Protein AF-A0A2W4V8G9-F1 (afdb_monomer_lite)

pLDDT: mean 73.36, std 24.1, range [26.25, 98.81]

Secondary structure (DSSP, 8-state):
-------SSTTSSSSTTSS-----------------SPP---PPP-PPP-----------TT-----SEEEEEEEEE-PPPHHHHH-EEESSSSSTTEEE--BBPSS------SHHHHHTTB--PPBP-S-SSPPEEEEEEEEE-SSSP-EEEEEEESEEEE-HHHHHHHHHHHHHHHTS-GGGEEEEE---TTSEEES-TBS---HHHH-TT---TTS---TT-S--HHHHHHHHHHHHHHT-EEEEEEEEEEE-TTGGGG-----SS--TTPPP--EEEEEEEE-TT--B--

Sequence (294 aa):
MKTLQWNVVFLCLLLSACLNSDNSSLTASRTDTNENGPPVIVDPPPGNGGGNGGGNGGGNPNLLDTSQFRAASAKRNIDPTPAQIQGVVTSSTPVVGKLQQFNLGGYGGFAFNGPEDVVNFDIGGPPANGIGDGTFVRVFVLESQAEPMNRLVFVTIDAIGAGNVIQNKLKAAVAQAANVPPNNVLFAQTHSHSAADLQGLWGGVPASWLNCEQADPAQACDPALKGGLYQLAAQAAAEAVAKLEPAYLDFAQAVLEGEARLNNFRRCDPDDSRMPDPTLTLLQASTARGVVLG

Radius of gyration: 25.54 Å; chains: 1; bounding box: 82×47×65 Å

Foldseek 3Di:
DDDDDPDDPPPPPPPPPDDDPPPPDPDDDDDDDDPPDDDPDPDDDDDDDDDDDDDDDPDDPPPDQPFQKWKFKFKDFLDDDPDQLVFDQDCPDPDHRDTQHFFFDDPQDAPPPDPVCVVQLQRDGDRDPDDDDTWMKMKMKMWGPDPVIDIAIEIETAGLDADPVLLQLLLVLLCVLLVHDSVSYHYYYPNDRRHFDRHCNNRGGDPCQQFQVPDPVVRHRPPPDPGHPSVRSSVRSNVGNVVIDRKDKDKDKDFQPPCQVVDPPPDPDDDVVDTPRRIDIDIWIADPVRHTRD

Structure (mmCIF, N/CA/C/O backbone):
data_AF-A0A2W4V8G9-F1
#
_entry.id   AF-A0A2W4V8G9-F1
#
loop_
_atom_site.group_PDB
_atom_site.id
_atom_site.type_symbol
_atom_site.label_atom_id
_atom_site.label_alt_id
_atom_site.label_comp_id
_atom_site.label_asym_id
_atom_site.label_entity_id
_atom_site.label_seq_id
_atom_site.pdbx_PDB_ins_code
_atom_site.Cartn_x
_atom_site.Cartn_y
_atom_site.Cartn_z
_atom_site.occupancy
_atom_site.B_iso_or_equiv
_atom_site.auth_seq_id
_atom_site.auth_comp_id
_atom_site.auth_asym_id
_atom_site.auth_atom_id
_atom_site.pdbx_PDB_model_num
ATOM 1 N N . MET A 1 1 ? 49.544 10.101 -27.610 1.00 34.81 1 MET A N 1
ATOM 2 C CA . MET A 1 1 ? 49.576 8.694 -27.154 1.00 34.81 1 MET A CA 1
ATOM 3 C C . MET A 1 1 ? 50.014 8.663 -25.696 1.00 34.81 1 MET A C 1
ATOM 5 O O . MET A 1 1 ? 51.190 8.848 -25.418 1.00 34.81 1 MET A O 1
ATOM 9 N N . LYS A 1 2 ? 49.063 8.528 -24.767 1.00 31.47 2 LYS A N 1
ATOM 10 C CA . LYS A 1 2 ? 49.311 8.247 -23.346 1.00 31.47 2 LYS A CA 1
ATOM 11 C C . LYS A 1 2 ? 48.331 7.148 -22.944 1.00 31.47 2 LYS A C 1
ATOM 13 O O . LYS A 1 2 ? 47.131 7.383 -22.886 1.00 31.47 2 LYS A O 1
ATOM 18 N N . THR A 1 3 ? 48.852 5.943 -22.773 1.00 35.44 3 THR A N 1
ATOM 19 C CA . THR A 1 3 ? 48.153 4.760 -22.269 1.00 35.44 3 THR A CA 1
ATOM 20 C C . THR A 1 3 ? 47.933 4.922 -20.768 1.00 35.44 3 THR A C 1
ATOM 22 O O . THR A 1 3 ? 48.890 4.906 -19.997 1.00 35.44 3 THR A O 1
ATOM 25 N N . LEU A 1 4 ? 46.679 5.127 -20.363 1.00 35.03 4 LEU A N 1
ATOM 26 C CA . LEU A 1 4 ? 46.273 5.191 -18.961 1.00 35.03 4 LEU A CA 1
ATOM 27 C C . LEU A 1 4 ? 46.044 3.758 -18.455 1.00 35.03 4 LEU A C 1
ATOM 29 O O . LEU A 1 4 ? 45.182 3.047 -18.966 1.00 35.03 4 LEU A O 1
ATOM 33 N N . GLN A 1 5 ? 46.843 3.326 -17.480 1.00 35.75 5 GLN A N 1
ATOM 34 C CA . GLN A 1 5 ? 46.699 2.036 -16.805 1.00 35.75 5 GLN A CA 1
ATOM 35 C C . GLN A 1 5 ? 45.391 2.004 -15.998 1.00 35.75 5 GLN A C 1
ATOM 37 O O . GLN A 1 5 ? 45.265 2.692 -14.991 1.00 35.75 5 GLN A O 1
ATOM 42 N N . TRP A 1 6 ? 44.439 1.177 -16.431 1.00 32.97 6 TRP A N 1
ATOM 43 C CA . TRP A 1 6 ? 43.127 0.949 -15.805 1.00 32.97 6 TRP A CA 1
ATOM 44 C C . TRP A 1 6 ? 43.006 -0.481 -15.239 1.00 32.97 6 TRP A C 1
ATOM 46 O O . TRP A 1 6 ? 41.973 -1.121 -15.368 1.00 32.97 6 TRP A O 1
ATOM 56 N N . ASN A 1 7 ? 44.072 -1.023 -14.637 1.00 34.47 7 ASN A N 1
ATOM 57 C CA . ASN A 1 7 ? 44.133 -2.456 -14.293 1.00 34.47 7 ASN A CA 1
ATOM 58 C C . ASN A 1 7 ? 44.260 -2.799 -12.798 1.00 34.47 7 ASN A C 1
ATOM 60 O O . ASN A 1 7 ? 44.618 -3.928 -12.488 1.00 34.47 7 ASN A O 1
ATOM 64 N N . VAL A 1 8 ? 43.966 -1.897 -11.850 1.00 34.47 8 VAL A N 1
ATOM 65 C CA . VAL A 1 8 ? 44.144 -2.237 -10.412 1.00 34.47 8 VAL A CA 1
ATOM 66 C C . VAL A 1 8 ? 42.927 -1.964 -9.515 1.00 34.47 8 VAL A C 1
ATOM 68 O O . VAL A 1 8 ? 42.897 -2.429 -8.384 1.00 34.47 8 VAL A O 1
ATOM 71 N N . VAL A 1 9 ? 41.858 -1.318 -9.994 1.00 34.44 9 VAL A N 1
ATOM 72 C CA . VAL A 1 9 ? 40.696 -1.012 -9.121 1.00 34.44 9 VAL A CA 1
ATOM 73 C C . VAL A 1 9 ? 39.595 -2.089 -9.167 1.00 34.44 9 VAL A C 1
ATOM 75 O O . VAL A 1 9 ? 38.795 -2.193 -8.243 1.00 34.44 9 VAL A O 1
ATOM 78 N N . PHE A 1 10 ? 39.582 -2.966 -10.176 1.00 36.31 10 PHE A N 1
ATOM 79 C CA . PHE A 1 10 ? 38.455 -3.884 -10.411 1.00 36.31 10 PHE A CA 1
ATOM 80 C C . PHE A 1 10 ? 38.500 -5.233 -9.671 1.00 36.31 10 PHE A C 1
ATOM 82 O O . PHE A 1 10 ? 37.526 -5.976 -9.731 1.00 36.31 10 PHE A O 1
ATOM 89 N N . LEU A 1 11 ? 39.571 -5.550 -8.932 1.00 29.64 11 LEU A N 1
ATOM 90 C CA . LEU A 1 11 ? 39.669 -6.824 -8.197 1.00 29.64 11 LEU A CA 1
ATOM 91 C C . LEU A 1 11 ? 39.260 -6.725 -6.712 1.00 29.64 11 LEU A C 1
ATOM 93 O O . LEU A 1 11 ? 39.063 -7.749 -6.066 1.00 29.64 11 LEU A O 1
ATOM 97 N N . CYS A 1 12 ? 39.070 -5.519 -6.162 1.00 28.36 12 CYS A N 1
ATOM 98 C CA . CYS A 1 12 ? 38.746 -5.348 -4.736 1.00 28.36 12 CYS A CA 1
ATOM 99 C C . CYS A 1 12 ? 37.245 -5.402 -4.396 1.00 28.36 12 CYS A C 1
ATOM 101 O O . CYS A 1 12 ? 36.904 -5.520 -3.223 1.00 28.36 12 CYS A O 1
ATOM 103 N N . LEU A 1 13 ? 36.339 -5.355 -5.380 1.00 33.53 13 LEU A N 1
ATOM 104 C CA . LEU A 1 13 ? 34.888 -5.326 -5.121 1.00 33.53 13 LEU A CA 1
ATOM 105 C C . LEU A 1 13 ? 34.204 -6.705 -5.136 1.00 33.53 13 LEU A C 1
ATOM 107 O O . LEU A 1 13 ? 33.029 -6.794 -4.801 1.00 33.53 13 LEU A O 1
ATOM 111 N N . LEU A 1 14 ? 34.933 -7.786 -5.436 1.00 31.75 14 LEU A N 1
ATOM 112 C CA . LEU A 1 14 ? 34.402 -9.161 -5.435 1.00 31.75 14 LEU A CA 1
ATOM 113 C C . LEU A 1 14 ? 34.864 -10.022 -4.244 1.00 31.75 14 LEU A C 1
ATOM 115 O O . LEU A 1 14 ? 34.447 -11.170 -4.136 1.00 31.75 14 LEU A O 1
ATOM 119 N N . LEU A 1 15 ? 35.668 -9.479 -3.318 1.00 28.39 15 LEU A N 1
ATOM 120 C CA . LEU A 1 15 ? 36.136 -10.199 -2.118 1.00 28.39 15 LEU A CA 1
ATOM 121 C C . LEU A 1 15 ? 35.647 -9.624 -0.772 1.00 28.39 15 LEU A C 1
ATOM 123 O O . LEU A 1 15 ? 36.018 -10.146 0.275 1.00 28.39 15 LEU A O 1
ATOM 127 N N . SER A 1 16 ? 34.799 -8.590 -0.755 1.00 34.88 16 SER A N 1
ATOM 128 C CA . SER A 1 16 ? 34.312 -7.987 0.506 1.00 34.88 16 SER A CA 1
ATOM 129 C C . SER A 1 16 ? 33.023 -8.596 1.075 1.00 34.88 16 SER A C 1
ATOM 131 O O . SER A 1 16 ? 32.564 -8.158 2.122 1.00 34.88 16 SER A O 1
ATOM 133 N N . ALA A 1 17 ? 32.442 -9.627 0.453 1.00 37.25 17 ALA A N 1
ATOM 134 C CA . ALA A 1 17 ? 31.234 -10.267 0.989 1.00 37.25 17 ALA A CA 1
ATOM 135 C C . ALA A 1 17 ? 31.505 -11.312 2.094 1.00 37.25 17 ALA A C 1
ATOM 137 O O . ALA A 1 17 ? 30.554 -11.868 2.639 1.00 37.25 17 ALA A O 1
ATOM 138 N N . CYS A 1 18 ? 32.770 -11.602 2.439 1.00 37.16 18 CYS A N 1
ATOM 139 C CA . CYS A 1 18 ? 33.109 -12.648 3.418 1.00 37.16 18 CYS A CA 1
ATOM 140 C C . CYS A 1 18 ? 34.282 -12.317 4.366 1.00 37.16 18 CYS A C 1
ATOM 142 O O . CYS A 1 18 ? 34.874 -13.240 4.917 1.00 37.16 18 CYS A O 1
ATOM 144 N N . LEU A 1 19 ? 34.645 -11.046 4.591 1.00 32.31 19 LEU A N 1
ATOM 145 C CA . LEU A 1 19 ? 35.740 -10.706 5.515 1.00 32.31 19 LEU A CA 1
ATOM 146 C C . LEU A 1 19 ? 35.314 -9.680 6.579 1.00 32.31 19 LEU A C 1
ATOM 148 O O . LEU A 1 19 ? 34.925 -8.561 6.263 1.00 32.31 19 LEU A O 1
ATOM 152 N N . ASN A 1 20 ? 35.462 -10.109 7.837 1.00 31.22 20 ASN A N 1
ATOM 153 C CA . ASN A 1 20 ? 35.340 -9.393 9.112 1.00 31.22 20 ASN A CA 1
ATOM 154 C C . ASN A 1 20 ? 33.944 -8.962 9.598 1.00 31.22 20 ASN A C 1
ATOM 156 O O . ASN A 1 20 ? 33.538 -7.809 9.497 1.00 31.22 20 ASN A O 1
ATOM 160 N N . SER A 1 21 ? 33.294 -9.890 10.307 1.00 33.34 21 SER A N 1
ATOM 161 C CA . SER A 1 21 ? 32.369 -9.593 11.406 1.00 33.34 21 SER A CA 1
ATOM 162 C C . SER A 1 21 ? 33.029 -10.023 12.724 1.00 33.34 21 SER A C 1
ATOM 164 O O . SER A 1 21 ? 32.682 -11.058 13.294 1.00 33.34 21 SER A O 1
ATOM 166 N N . ASP A 1 22 ? 33.997 -9.243 13.211 1.00 29.05 22 ASP A N 1
ATOM 167 C CA . ASP A 1 22 ? 34.462 -9.362 14.595 1.00 29.05 22 ASP A CA 1
ATOM 168 C C . ASP A 1 22 ? 33.372 -8.802 15.522 1.00 29.05 22 ASP A C 1
ATOM 170 O O . ASP A 1 22 ? 33.280 -7.599 15.769 1.00 29.05 22 ASP A O 1
ATOM 174 N N . ASN A 1 23 ? 32.516 -9.695 16.022 1.00 35.12 23 ASN A N 1
ATOM 175 C CA . ASN A 1 23 ? 31.539 -9.400 17.066 1.00 35.12 23 ASN A CA 1
ATOM 176 C C . ASN A 1 23 ? 32.262 -9.221 18.407 1.00 35.12 23 ASN A C 1
ATOM 178 O O . ASN A 1 23 ? 32.376 -10.147 19.210 1.00 35.12 23 ASN A O 1
ATOM 182 N N . SER A 1 24 ? 32.729 -8.004 18.671 1.00 30.08 24 SER A N 1
ATOM 183 C CA . SER A 1 24 ? 32.988 -7.553 20.036 1.00 30.08 24 SER A CA 1
ATOM 184 C C . SER A 1 24 ? 31.663 -7.069 20.624 1.00 30.08 24 SER A C 1
ATOM 186 O O . SER A 1 24 ? 31.123 -6.027 20.260 1.00 30.08 24 SER A O 1
ATOM 188 N N . SER A 1 25 ? 31.094 -7.888 21.507 1.00 30.75 25 SER A N 1
ATOM 189 C CA . SER A 1 25 ? 29.854 -7.607 22.220 1.00 30.75 25 SER A CA 1
ATOM 190 C C . SER A 1 25 ? 30.013 -6.370 23.109 1.00 30.75 25 SER A C 1
ATOM 192 O O . SER A 1 25 ? 30.621 -6.438 24.178 1.00 30.75 25 SER A O 1
ATOM 194 N N . LEU A 1 26 ? 29.428 -5.246 22.699 1.00 26.25 26 LEU A N 1
ATOM 195 C CA . LEU A 1 26 ? 29.091 -4.162 23.613 1.00 26.25 26 LEU A CA 1
ATOM 196 C C . LEU A 1 26 ? 27.756 -4.509 24.275 1.00 26.25 26 LEU A C 1
ATOM 198 O O . LEU A 1 26 ? 26.682 -4.326 23.707 1.00 26.25 26 LEU A O 1
ATOM 202 N N . THR A 1 27 ? 27.840 -5.047 25.487 1.00 29.97 27 THR A N 1
ATOM 203 C CA . THR A 1 27 ? 26.718 -5.182 26.417 1.00 29.97 27 THR A CA 1
ATOM 204 C C . THR A 1 27 ? 26.151 -3.802 26.743 1.00 29.97 27 THR A C 1
ATOM 206 O O . THR A 1 27 ? 26.742 -3.046 27.515 1.00 29.97 27 THR A O 1
ATOM 209 N N . ALA A 1 28 ? 24.984 -3.483 26.186 1.00 27.88 28 ALA A N 1
ATOM 210 C CA . ALA A 1 28 ? 24.110 -2.471 26.758 1.00 27.88 28 ALA A CA 1
ATOM 211 C C . ALA A 1 28 ? 23.447 -3.075 28.005 1.00 27.88 28 ALA A C 1
ATOM 213 O O . ALA A 1 28 ? 22.693 -4.043 27.922 1.00 27.88 28 ALA A O 1
ATOM 214 N N . SER A 1 29 ? 23.799 -2.521 29.164 1.00 27.19 29 SER A N 1
ATOM 215 C CA . SER A 1 29 ? 23.239 -2.864 30.470 1.00 27.19 29 SER A CA 1
ATOM 216 C C . SER A 1 29 ? 21.720 -2.662 30.465 1.00 27.19 29 SER A C 1
ATOM 218 O O . SER A 1 29 ? 21.236 -1.550 30.251 1.00 27.19 29 SER A O 1
ATOM 220 N N . ARG A 1 30 ? 20.976 -3.751 30.672 1.00 27.17 30 ARG A N 1
ATOM 221 C CA . ARG A 1 30 ? 19.521 -3.767 30.838 1.00 27.17 30 ARG A CA 1
ATOM 222 C C . ARG A 1 30 ? 19.260 -3.661 32.340 1.00 27.17 30 ARG A C 1
ATOM 224 O O . ARG A 1 30 ? 19.570 -4.589 33.077 1.00 27.17 30 ARG A O 1
ATOM 231 N N . THR A 1 31 ? 18.756 -2.518 32.801 1.00 30.44 31 THR A N 1
ATOM 232 C CA . THR A 1 31 ? 18.326 -2.350 34.194 1.00 30.44 31 THR A CA 1
ATOM 233 C C . THR A 1 31 ? 17.097 -3.214 34.471 1.00 30.44 31 THR A C 1
ATOM 235 O O . THR A 1 31 ? 16.042 -3.028 33.868 1.00 30.44 31 THR A O 1
ATOM 238 N N . ASP A 1 32 ? 17.317 -4.172 35.364 1.00 32.28 32 ASP A N 1
ATOM 239 C CA . ASP A 1 32 ? 16.420 -5.010 36.158 1.00 32.28 32 ASP A CA 1
ATOM 240 C C . ASP A 1 32 ? 14.908 -4.731 36.102 1.00 32.28 32 ASP A C 1
ATOM 242 O O . ASP A 1 32 ? 14.423 -3.740 36.640 1.00 32.28 32 ASP A O 1
ATOM 246 N N . THR A 1 33 ? 14.150 -5.717 35.606 1.00 34.03 33 THR A N 1
ATOM 247 C CA . THR A 1 33 ? 12.872 -6.155 36.206 1.00 34.03 33 THR A CA 1
ATOM 248 C C . THR A 1 33 ? 12.705 -7.674 36.024 1.00 34.03 33 THR A C 1
ATOM 250 O O . THR A 1 33 ? 12.137 -8.155 35.057 1.00 34.03 33 THR A O 1
ATOM 253 N N . ASN A 1 34 ? 13.284 -8.432 36.959 1.00 35.44 34 ASN A N 1
ATOM 254 C CA . ASN A 1 34 ? 12.857 -9.748 37.465 1.00 35.44 34 ASN A CA 1
ATOM 255 C C . ASN A 1 34 ? 12.033 -10.677 36.518 1.00 35.44 34 ASN A C 1
ATOM 257 O O . ASN A 1 34 ? 10.825 -10.821 36.683 1.00 35.44 34 ASN A O 1
ATOM 261 N N . GLU A 1 35 ? 12.685 -11.380 35.580 1.00 38.25 35 GLU A N 1
ATOM 262 C CA . GLU A 1 35 ? 12.050 -12.329 34.630 1.00 38.25 35 GLU A CA 1
ATOM 263 C C . GLU A 1 35 ? 11.860 -13.774 35.175 1.00 38.25 35 GLU A C 1
ATOM 265 O O . GLU A 1 35 ? 11.809 -14.725 34.405 1.00 38.25 35 GLU A O 1
ATOM 270 N N . ASN A 1 36 ? 11.712 -13.985 36.492 1.00 39.75 36 ASN A N 1
ATOM 271 C CA . ASN A 1 36 ? 11.474 -15.331 37.067 1.00 39.75 36 ASN A CA 1
ATOM 272 C C . ASN A 1 36 ? 10.108 -15.504 37.766 1.00 39.75 36 ASN A C 1
ATOM 274 O O . ASN A 1 36 ? 9.942 -16.388 38.608 1.00 39.75 36 ASN A O 1
ATOM 278 N N . GLY A 1 37 ? 9.112 -14.681 37.432 1.00 39.72 37 GLY A N 1
ATOM 279 C CA . GLY A 1 37 ? 7.725 -14.920 37.844 1.00 39.72 37 GLY A CA 1
ATOM 280 C C . GLY A 1 37 ? 6.993 -15.824 36.842 1.00 39.72 37 GLY A C 1
ATOM 281 O O . GLY A 1 37 ? 7.156 -15.616 35.639 1.00 39.72 37 GLY A O 1
ATOM 282 N N . PRO A 1 38 ? 6.177 -16.806 37.276 1.00 40.28 38 PRO A N 1
ATOM 283 C CA . PRO A 1 38 ? 5.278 -17.501 36.358 1.00 40.28 38 PRO A CA 1
ATOM 284 C C . PRO A 1 38 ? 4.305 -16.497 35.707 1.00 40.28 38 PRO A C 1
ATOM 286 O O . PRO A 1 38 ? 4.009 -15.460 36.310 1.00 40.28 38 PRO A O 1
ATOM 289 N N . PRO A 1 39 ? 3.798 -16.780 34.492 1.00 38.66 39 PRO A N 1
ATOM 290 C CA . PRO A 1 39 ? 2.899 -15.874 33.789 1.00 38.66 39 PRO A CA 1
ATOM 291 C C . PRO A 1 39 ? 1.654 -15.591 34.636 1.00 38.66 39 PRO A C 1
ATOM 293 O O . PRO A 1 39 ? 1.004 -16.509 35.137 1.00 38.66 39 PRO A O 1
ATOM 296 N N . VAL A 1 40 ? 1.317 -14.308 34.785 1.00 40.44 40 VAL A N 1
ATOM 297 C CA . VAL A 1 40 ? 0.048 -13.884 35.382 1.00 40.44 40 VAL A CA 1
ATOM 298 C C . VAL A 1 40 ? -1.053 -14.194 34.370 1.00 40.44 40 VAL A C 1
ATOM 300 O O . VAL A 1 40 ? -1.285 -13.439 33.430 1.00 40.44 40 VAL A O 1
ATOM 303 N N . ILE A 1 41 ? -1.697 -15.346 34.547 1.00 35.38 41 ILE A N 1
ATOM 304 C CA . ILE A 1 41 ? -2.941 -15.700 33.868 1.00 35.38 41 ILE A CA 1
ATOM 305 C C . ILE A 1 41 ? -4.031 -14.816 34.473 1.00 35.38 41 ILE A C 1
ATOM 307 O O . ILE A 1 41 ? -4.335 -14.915 35.661 1.00 35.38 41 ILE A O 1
ATOM 311 N N . VAL A 1 42 ? -4.587 -13.916 33.668 1.00 43.59 42 VAL A N 1
ATOM 312 C CA . VAL A 1 42 ? -5.809 -13.197 34.025 1.00 43.59 42 VAL A CA 1
ATOM 313 C C . VAL A 1 42 ? -6.961 -14.083 33.567 1.00 43.59 42 VAL A C 1
ATOM 315 O O . VAL A 1 42 ? -7.217 -14.185 32.368 1.00 43.59 42 VAL A O 1
ATOM 318 N N . ASP A 1 43 ? -7.598 -14.786 34.501 1.00 33.91 43 ASP A N 1
ATOM 319 C CA . ASP A 1 43 ? -8.756 -15.622 34.184 1.00 33.91 43 ASP A CA 1
ATOM 320 C C . ASP A 1 43 ? -9.886 -14.758 33.590 1.00 33.91 43 ASP A C 1
ATOM 322 O O . ASP A 1 43 ? -10.221 -13.707 34.154 1.00 33.91 43 ASP A O 1
ATOM 326 N N . PRO A 1 44 ? -10.518 -15.173 32.477 1.00 41.69 44 PRO A N 1
ATOM 327 C CA . PRO A 1 44 ? -11.771 -14.573 32.046 1.00 41.69 44 PRO A CA 1
ATOM 328 C C . PRO A 1 44 ? -12.876 -14.875 33.076 1.00 41.69 44 PRO A C 1
ATOM 330 O O . PRO A 1 44 ? -12.853 -15.925 33.727 1.00 41.69 44 PRO A O 1
ATOM 333 N N . PRO A 1 45 ? -13.873 -13.984 33.239 1.00 43.09 45 PRO A N 1
ATOM 334 C CA . PRO A 1 45 ? -14.970 -14.226 34.166 1.00 43.09 45 PRO A CA 1
ATOM 335 C C . PRO A 1 45 ? -15.735 -15.505 33.776 1.00 43.09 45 PRO A C 1
ATOM 337 O O . PRO A 1 45 ? -15.878 -15.795 32.584 1.00 43.09 45 PRO A O 1
ATOM 340 N N . PRO A 1 46 ? -16.246 -16.276 34.753 1.00 36.03 46 PRO A N 1
ATOM 341 C CA . PRO A 1 46 ? -16.842 -17.580 34.492 1.00 36.03 46 PRO A CA 1
ATOM 342 C C . PRO A 1 46 ? -18.140 -17.435 33.688 1.00 36.03 46 PRO A C 1
ATOM 344 O O . PRO A 1 46 ? -19.163 -16.976 34.196 1.00 36.03 46 PRO A O 1
ATOM 347 N N . GLY A 1 47 ? -18.090 -17.842 32.419 1.00 35.16 47 GLY A N 1
ATOM 348 C CA . GLY A 1 47 ? -19.239 -17.961 31.527 1.00 35.16 47 GLY A CA 1
ATOM 349 C C . GLY A 1 47 ? -19.676 -19.418 31.402 1.00 35.16 47 GLY A C 1
ATOM 350 O O . GLY A 1 47 ? -18.909 -20.267 30.958 1.00 35.16 47 GLY A O 1
ATOM 351 N N . ASN A 1 48 ? -20.912 -19.685 31.824 1.00 38.84 48 ASN A N 1
ATOM 352 C CA . ASN A 1 48 ? -21.591 -20.980 31.790 1.00 38.84 48 ASN A CA 1
ATOM 353 C C . ASN A 1 48 ? -21.542 -21.674 30.418 1.00 38.84 48 ASN A C 1
ATOM 355 O O . ASN A 1 48 ? -21.562 -21.040 29.367 1.00 38.84 48 ASN A O 1
ATOM 359 N N . GLY A 1 49 ? -21.530 -23.005 30.471 1.00 33.22 49 GLY A N 1
ATOM 360 C CA . GLY A 1 49 ? -21.291 -23.888 29.340 1.00 33.22 49 GLY A CA 1
ATOM 361 C C . GLY A 1 49 ? -22.357 -23.910 28.240 1.00 33.22 49 GLY A C 1
ATOM 362 O O . GLY A 1 49 ? -23.528 -23.631 28.465 1.00 33.22 49 GLY A O 1
ATOM 363 N N . GLY A 1 50 ? -21.900 -24.377 27.075 1.00 36.41 50 GLY A N 1
ATOM 364 C CA . GLY A 1 50 ? -22.565 -25.386 26.246 1.00 36.41 50 GLY A CA 1
ATOM 365 C C . GLY A 1 50 ? -23.831 -24.979 25.490 1.00 36.41 50 GLY A C 1
ATOM 366 O O . GLY A 1 50 ? -24.909 -24.880 26.062 1.00 36.41 50 GLY A O 1
ATOM 367 N N . GLY A 1 51 ? -23.731 -24.920 24.160 1.00 30.23 51 GLY A N 1
ATOM 368 C CA . GLY A 1 51 ? -24.911 -24.922 23.297 1.00 30.23 51 GLY A CA 1
ATOM 369 C C . GLY A 1 51 ? -24.590 -24.715 21.824 1.00 30.23 51 GLY A C 1
ATOM 370 O O . GLY A 1 51 ? -24.496 -23.589 21.357 1.00 30.23 51 GLY A O 1
ATOM 371 N N . ASN A 1 52 ? -24.450 -25.819 21.095 1.00 45.84 52 ASN A N 1
ATOM 372 C CA . ASN A 1 52 ? -24.447 -25.863 19.637 1.00 45.84 52 ASN A CA 1
ATOM 373 C C . ASN A 1 52 ? -25.865 -25.527 19.130 1.00 45.84 52 ASN A C 1
ATOM 375 O O . ASN A 1 52 ? -26.824 -26.171 19.556 1.00 45.84 52 ASN A O 1
ATOM 379 N N . GLY A 1 53 ? -26.019 -24.543 18.243 1.00 34.91 53 GLY A N 1
ATOM 380 C CA . GLY A 1 53 ? -27.331 -24.177 17.704 1.00 34.91 53 GLY A CA 1
ATOM 381 C C . GLY A 1 53 ? -27.258 -23.058 16.673 1.00 34.91 53 GLY A C 1
ATOM 382 O O . GLY A 1 53 ? -27.153 -21.888 17.025 1.00 34.91 53 GLY A O 1
ATOM 383 N N . GLY A 1 54 ? -27.339 -23.426 15.392 1.00 43.38 54 GLY A N 1
ATOM 384 C CA . GLY A 1 54 ? -27.559 -22.481 14.302 1.00 43.38 54 GLY A CA 1
ATOM 385 C C . GLY A 1 54 ? -28.870 -21.720 14.506 1.00 43.38 54 GLY A C 1
ATOM 386 O O . GLY A 1 54 ? -29.926 -22.322 14.693 1.00 43.38 54 GLY A O 1
ATOM 387 N N . GLY A 1 55 ? -28.792 -20.394 14.473 1.00 32.38 55 GLY A N 1
ATOM 388 C CA . GLY A 1 55 ? -29.928 -19.502 14.647 1.00 32.38 55 GLY A CA 1
ATOM 389 C C . GLY A 1 55 ? -29.750 -18.254 13.796 1.00 32.38 55 GLY A C 1
ATOM 390 O O . GLY A 1 55 ? -28.773 -17.525 13.932 1.00 32.38 55 GLY A O 1
ATOM 391 N N . ASN A 1 56 ? -30.706 -18.041 12.898 1.00 48.03 56 ASN A N 1
ATOM 392 C CA . ASN A 1 56 ? -30.824 -16.892 12.011 1.00 48.03 56 ASN A CA 1
ATOM 393 C C . ASN A 1 56 ? -30.952 -15.608 12.861 1.00 48.03 56 ASN A C 1
ATOM 395 O O . ASN A 1 56 ? -31.982 -15.378 13.495 1.00 48.03 56 ASN A O 1
ATOM 399 N N . GLY A 1 57 ? -29.886 -14.808 12.932 1.00 36.78 57 GLY A N 1
ATOM 400 C CA . GLY A 1 57 ? -29.794 -13.639 13.806 1.00 36.78 57 GLY A CA 1
ATOM 401 C C . GLY A 1 57 ? -30.529 -12.421 13.253 1.00 36.78 57 GLY A C 1
ATOM 402 O O . GLY A 1 57 ? -29.925 -11.558 12.620 1.00 36.78 57 GLY A O 1
ATOM 403 N N . GLY A 1 58 ? -31.828 -12.317 13.537 1.00 40.34 58 GLY A N 1
ATOM 404 C CA . GLY A 1 58 ? -32.527 -11.032 13.543 1.00 40.34 58 GLY A CA 1
ATOM 405 C C . GLY A 1 58 ? -31.913 -10.138 14.622 1.00 40.34 58 GLY A C 1
ATOM 406 O O . GLY A 1 58 ? -32.119 -10.368 15.811 1.00 40.34 58 GLY A O 1
ATOM 407 N N . GLY A 1 59 ? -31.100 -9.165 14.208 1.00 41.62 59 GLY A N 1
ATOM 408 C CA . GLY A 1 59 ? -30.359 -8.289 15.114 1.00 41.62 59 GLY A CA 1
ATOM 409 C C . GLY A 1 59 ? -31.281 -7.421 15.971 1.00 41.62 59 GLY A C 1
ATOM 410 O O . GLY A 1 59 ? -32.133 -6.704 15.452 1.00 41.62 59 GLY A O 1
ATOM 411 N N . ASN A 1 60 ? -31.080 -7.473 17.288 1.00 45.28 60 ASN A N 1
ATOM 412 C CA . ASN A 1 60 ? -31.697 -6.566 18.248 1.00 45.28 60 ASN A CA 1
ATOM 413 C C . ASN A 1 60 ? -31.140 -5.138 18.028 1.00 45.28 60 ASN A C 1
ATOM 415 O O . ASN A 1 60 ? -29.930 -4.951 18.167 1.00 45.28 60 ASN A O 1
ATOM 419 N N . PRO A 1 61 ? -31.968 -4.129 17.701 1.00 53.28 61 PRO A N 1
ATOM 420 C CA . PRO A 1 61 ? -31.508 -2.766 17.412 1.00 53.28 61 PRO A CA 1
ATOM 421 C C . PRO A 1 61 ? -31.013 -1.981 18.644 1.00 53.28 61 PRO A C 1
ATOM 423 O O . PRO A 1 61 ? -30.616 -0.832 18.496 1.00 53.28 61 PRO A O 1
ATOM 426 N N . ASN A 1 62 ? -31.019 -2.581 19.842 1.00 47.31 62 ASN A N 1
ATOM 427 C CA . ASN A 1 62 ? -30.702 -1.918 21.115 1.00 47.31 62 ASN A CA 1
ATOM 428 C C . ASN A 1 62 ? -29.377 -2.361 21.767 1.00 47.31 62 ASN A C 1
ATOM 430 O O . ASN A 1 62 ? -29.221 -2.228 22.981 1.00 47.31 62 ASN A O 1
ATOM 434 N N . LEU A 1 63 ? -28.411 -2.888 21.008 1.00 55.31 63 LEU A N 1
ATOM 435 C CA . LEU A 1 63 ? -27.047 -3.006 21.532 1.00 55.31 63 LEU A CA 1
ATOM 436 C C . LEU A 1 63 ? -26.467 -1.594 21.659 1.00 55.31 63 LEU A C 1
ATOM 438 O O . LEU A 1 63 ? -26.152 -0.958 20.656 1.00 55.31 63 LEU A O 1
ATOM 442 N N . LEU A 1 64 ? -26.386 -1.095 22.895 1.00 56.06 64 LEU A N 1
ATOM 443 C CA . LEU A 1 64 ? -25.622 0.107 23.212 1.00 56.06 64 LEU A CA 1
ATOM 444 C C . LEU A 1 64 ? -24.196 -0.107 22.702 1.00 56.06 64 LEU A C 1
ATOM 446 O O . LEU A 1 64 ? -23.554 -1.095 23.055 1.00 56.06 64 LEU A O 1
ATOM 450 N N . ASP A 1 65 ? -23.738 0.793 21.840 1.00 64.69 65 ASP A N 1
ATOM 451 C CA . ASP A 1 65 ? -22.394 0.743 21.285 1.00 64.69 65 ASP A CA 1
ATOM 452 C C . ASP A 1 65 ? -21.378 1.043 22.393 1.00 64.69 65 ASP A C 1
ATOM 454 O O . ASP A 1 65 ? -21.237 2.177 22.847 1.00 64.69 65 ASP A O 1
ATOM 458 N N . THR A 1 66 ? -20.714 -0.007 22.872 1.00 76.81 66 THR A N 1
ATOM 459 C CA . THR A 1 66 ? -19.624 0.077 23.851 1.00 76.81 66 THR A CA 1
ATOM 460 C C . THR A 1 66 ? -18.254 0.017 23.177 1.00 76.81 66 THR A C 1
ATOM 462 O O . THR A 1 66 ? -17.261 -0.273 23.850 1.00 76.81 66 THR A O 1
ATOM 465 N N . SER A 1 67 ? -18.185 0.179 21.851 1.00 82.31 67 SER A N 1
ATOM 466 C CA . SER A 1 67 ? -16.921 0.093 21.131 1.00 82.31 67 SER A CA 1
ATOM 467 C C . SER A 1 67 ? -15.977 1.209 21.573 1.00 82.31 67 SER A C 1
ATOM 469 O O . SER A 1 67 ? -16.338 2.377 21.686 1.00 82.31 67 SER A O 1
ATOM 471 N N . GLN A 1 68 ? -14.729 0.836 21.837 1.00 90.50 68 GLN A N 1
ATOM 472 C CA . GLN A 1 68 ? -13.669 1.799 22.147 1.00 90.50 68 GLN A CA 1
ATOM 473 C C . GLN A 1 68 ? -12.984 2.317 20.880 1.00 90.50 68 GLN A C 1
ATOM 475 O O . GLN A 1 68 ? -12.183 3.251 20.944 1.00 90.50 68 GLN A O 1
ATOM 480 N N . PHE A 1 69 ? -13.299 1.717 19.730 1.00 95.19 69 PHE A N 1
ATOM 481 C CA . PHE A 1 69 ? -12.645 1.984 18.463 1.00 95.19 69 PHE A CA 1
ATOM 482 C C . PHE A 1 69 ? -13.653 2.247 17.351 1.00 95.19 69 PHE A C 1
ATOM 484 O O . PHE A 1 69 ? -14.815 1.848 17.412 1.00 95.19 69 PHE A O 1
ATOM 491 N N . ARG A 1 70 ? -13.179 2.912 16.305 1.00 97.12 70 ARG A N 1
ATOM 492 C CA . ARG A 1 70 ? -13.808 2.953 14.991 1.00 97.12 70 ARG A CA 1
ATOM 493 C C . ARG A 1 70 ? -12.807 2.451 13.974 1.00 97.12 70 ARG A C 1
ATOM 495 O O . ARG A 1 70 ? -11.619 2.758 14.081 1.00 97.12 70 ARG A O 1
ATOM 502 N N . ALA A 1 71 ? -13.274 1.697 12.994 1.00 98.06 71 ALA A N 1
ATOM 503 C CA . ALA A 1 71 ? -12.400 1.156 11.971 1.00 98.06 71 ALA A CA 1
ATOM 504 C C . ALA A 1 71 ? -13.079 1.127 10.608 1.00 98.06 71 ALA A C 1
ATOM 506 O O . ALA A 1 71 ? -14.303 1.122 10.505 1.00 98.06 71 ALA A O 1
ATOM 507 N N . ALA A 1 72 ? -12.262 1.145 9.564 1.00 98.44 72 ALA A N 1
ATOM 508 C CA . ALA A 1 72 ? -12.695 0.960 8.190 1.00 98.44 72 ALA A CA 1
ATOM 509 C C . ALA A 1 72 ? -11.488 0.662 7.304 1.00 98.44 72 ALA A C 1
ATOM 511 O O . ALA A 1 72 ? -10.363 1.080 7.592 1.00 98.44 72 ALA A O 1
ATOM 512 N N . SER A 1 73 ? -11.736 -0.002 6.181 1.00 98.50 73 SER A N 1
ATOM 513 C CA . SER A 1 73 ? -10.731 -0.232 5.154 1.00 98.50 73 SER A CA 1
ATOM 514 C C . SER A 1 73 ? -11.194 0.238 3.781 1.00 98.50 73 SER A C 1
ATOM 516 O O . SER A 1 73 ? -12.384 0.391 3.497 1.00 98.50 73 SER A O 1
ATOM 518 N N . ALA A 1 74 ? -10.223 0.486 2.912 1.00 98.62 74 ALA A N 1
ATOM 519 C CA . ALA A 1 74 ? -10.443 0.769 1.506 1.00 98.62 74 ALA A CA 1
ATOM 520 C C . ALA A 1 74 ? -9.292 0.209 0.669 1.00 98.62 74 ALA A C 1
ATOM 522 O O . ALA A 1 74 ? -8.154 0.072 1.123 1.00 98.62 74 ALA A O 1
ATOM 523 N N . LYS A 1 75 ? -9.591 -0.092 -0.593 1.00 97.88 75 LYS A N 1
ATOM 524 C CA . LYS A 1 75 ? -8.647 -0.675 -1.547 1.00 97.88 75 LYS A CA 1
ATOM 525 C C . LYS A 1 75 ? -8.689 0.098 -2.861 1.00 97.88 75 LYS A C 1
ATOM 527 O O . LYS A 1 75 ? -9.759 0.523 -3.309 1.00 97.88 75 LYS A O 1
ATOM 532 N N . ARG A 1 76 ? -7.530 0.268 -3.497 1.00 96.88 76 ARG A N 1
ATOM 533 C CA . ARG A 1 76 ? -7.410 0.824 -4.851 1.00 96.88 76 ARG A CA 1
ATOM 534 C C . ARG A 1 76 ? -6.499 -0.037 -5.699 1.00 96.88 76 ARG A C 1
ATOM 536 O O . ARG A 1 76 ? -5.443 -0.458 -5.238 1.00 96.88 76 ARG A O 1
ATOM 543 N N . ASN A 1 77 ? -6.943 -0.292 -6.924 1.00 95.00 77 ASN A N 1
ATOM 544 C CA . ASN A 1 77 ? -6.094 -0.828 -7.977 1.00 95.00 77 ASN A CA 1
ATOM 545 C C . ASN A 1 77 ? -5.095 0.261 -8.382 1.00 95.00 77 ASN A C 1
ATOM 547 O O . ASN A 1 77 ? -5.492 1.418 -8.527 1.00 95.00 77 ASN A O 1
ATOM 551 N N . ILE A 1 78 ? -3.831 -0.120 -8.505 1.00 93.69 78 ILE A N 1
ATOM 552 C CA . ILE A 1 78 ? -2.710 0.754 -8.861 1.00 93.69 78 ILE A CA 1
ATOM 553 C C . ILE A 1 78 ? -1.953 0.182 -10.062 1.00 93.69 78 ILE A C 1
ATOM 555 O O . ILE A 1 78 ? -0.746 0.365 -10.184 1.00 93.69 78 ILE A O 1
ATOM 559 N N . ASP A 1 79 ? -2.647 -0.528 -10.946 1.00 93.00 79 ASP A N 1
ATOM 560 C CA . ASP A 1 79 ? -2.014 -1.145 -12.102 1.00 93.00 79 ASP A CA 1
ATOM 561 C C . ASP A 1 79 ? -1.397 -0.092 -13.028 1.00 93.00 79 ASP A C 1
ATOM 563 O O . ASP A 1 79 ? -1.982 0.979 -13.236 1.00 93.00 79 ASP A O 1
ATOM 567 N N . PRO A 1 80 ? -0.217 -0.376 -13.601 1.00 90.62 80 PRO A N 1
ATOM 568 C CA . PRO A 1 80 ? 0.341 0.480 -14.629 1.00 90.62 80 PRO A CA 1
ATOM 569 C C . PRO A 1 80 ? -0.495 0.425 -15.904 1.00 90.62 80 PRO A C 1
ATOM 571 O O . PRO A 1 80 ? -1.085 -0.598 -16.253 1.00 90.62 80 PRO A O 1
ATOM 574 N N . THR A 1 81 ? -0.506 1.524 -16.651 1.00 88.31 81 THR A N 1
ATOM 575 C CA . THR A 1 81 ? -1.122 1.531 -17.979 1.00 88.31 81 THR A CA 1
ATOM 576 C C . THR A 1 81 ? -0.256 0.774 -18.990 1.00 88.31 81 THR A C 1
ATOM 578 O O . THR A 1 81 ? 0.954 0.628 -18.789 1.00 88.31 81 THR A O 1
ATOM 581 N N . PRO A 1 82 ? -0.822 0.335 -20.132 1.00 88.44 82 PRO A N 1
ATOM 582 C CA . PRO A 1 82 ? -0.030 -0.268 -21.202 1.00 88.44 82 PRO A CA 1
ATOM 583 C C . PRO A 1 82 ? 1.139 0.612 -21.662 1.00 88.44 82 PRO A C 1
ATOM 585 O O . PRO A 1 82 ? 2.210 0.089 -21.957 1.00 88.44 82 PRO A O 1
ATOM 588 N N . ALA A 1 83 ? 0.971 1.940 -21.667 1.00 84.44 83 ALA A N 1
ATOM 589 C CA . ALA A 1 83 ? 2.045 2.874 -22.000 1.00 84.44 83 ALA A CA 1
ATOM 590 C C . ALA A 1 83 ? 3.177 2.844 -20.960 1.00 84.44 83 ALA A C 1
ATOM 592 O O . ALA A 1 83 ? 4.347 2.841 -21.323 1.00 84.44 83 ALA A O 1
ATOM 593 N N . GLN A 1 84 ? 2.850 2.760 -19.669 1.00 87.00 84 GLN A N 1
ATOM 594 C CA . GLN A 1 84 ? 3.838 2.656 -18.587 1.00 87.00 84 GLN A CA 1
ATOM 595 C C . GLN A 1 84 ? 4.604 1.329 -18.608 1.00 87.00 84 GLN A C 1
ATOM 597 O O . GLN A 1 84 ? 5.799 1.309 -18.317 1.00 87.00 84 GLN A O 1
ATOM 602 N N . ILE A 1 85 ? 3.937 0.241 -18.997 1.00 89.00 85 ILE A N 1
ATOM 603 C CA . ILE A 1 85 ? 4.563 -1.070 -19.217 1.00 89.00 85 ILE A CA 1
ATOM 604 C C . ILE A 1 85 ? 5.522 -1.005 -20.416 1.00 89.00 85 ILE A C 1
ATOM 606 O O . ILE A 1 85 ? 6.678 -1.404 -20.305 1.00 89.00 85 ILE A O 1
ATOM 610 N N . GLN A 1 86 ? 5.071 -0.460 -21.552 1.00 85.38 86 GLN A N 1
ATOM 611 C CA . GLN A 1 86 ? 5.883 -0.349 -22.772 1.00 85.38 86 GLN A CA 1
ATOM 612 C C . GLN A 1 86 ? 7.065 0.617 -22.611 1.00 85.38 86 GLN A C 1
ATOM 614 O O . GLN A 1 86 ? 8.145 0.366 -23.149 1.00 85.38 86 GLN A O 1
ATOM 619 N N . GLY A 1 87 ? 6.877 1.684 -21.837 1.00 83.88 87 GLY A N 1
ATOM 620 C CA . GLY A 1 87 ? 7.889 2.671 -21.498 1.00 83.88 87 GLY A CA 1
ATOM 621 C C . GLY A 1 87 ? 7.487 4.095 -21.868 1.00 83.88 87 GLY A C 1
ATOM 622 O O . GLY A 1 87 ? 6.850 4.351 -22.887 1.00 83.88 87 GLY A O 1
ATOM 623 N N . VAL A 1 88 ? 7.902 5.041 -21.029 1.00 78.75 88 VAL A N 1
ATOM 624 C CA . VAL A 1 88 ? 7.534 6.456 -21.104 1.00 78.75 88 VAL A CA 1
ATOM 625 C C . VAL A 1 88 ? 8.815 7.298 -21.085 1.00 78.75 88 VAL A C 1
ATOM 627 O O . VAL A 1 88 ? 9.648 7.147 -20.196 1.00 78.75 88 VAL A O 1
ATOM 630 N N . VAL A 1 89 ? 9.022 8.156 -22.092 1.00 72.94 89 VAL A N 1
ATOM 631 C CA . VAL A 1 89 ? 10.292 8.888 -22.300 1.00 72.94 89 VAL A CA 1
ATOM 632 C C . VAL A 1 89 ? 10.350 10.169 -21.475 1.00 72.94 89 VAL A C 1
ATOM 634 O O . VAL A 1 89 ? 9.855 11.205 -21.913 1.00 72.94 89 VAL A O 1
ATOM 637 N N . THR A 1 90 ? 10.920 10.123 -20.277 1.00 62.38 90 THR A N 1
ATOM 638 C CA . THR A 1 90 ? 10.863 11.262 -19.350 1.00 62.38 90 THR A CA 1
ATOM 639 C C . THR A 1 90 ? 11.888 12.344 -19.698 1.00 62.38 90 THR A C 1
ATOM 641 O O . THR A 1 90 ? 13.059 12.041 -19.943 1.00 62.38 90 THR A O 1
ATOM 644 N N . SER A 1 91 ? 11.492 13.621 -19.652 1.00 57.81 91 SER A N 1
ATOM 645 C CA . SER A 1 91 ? 12.443 14.743 -19.741 1.00 57.81 91 SER A CA 1
ATOM 646 C C . SER A 1 91 ? 13.165 15.032 -18.414 1.00 57.81 91 SER A C 1
ATOM 648 O O . SER A 1 91 ? 14.167 15.741 -18.400 1.00 57.81 91 SER A O 1
ATOM 650 N N . SER A 1 92 ? 12.673 14.468 -17.303 1.00 52.50 92 SER A N 1
ATOM 651 C CA . SER A 1 92 ? 13.090 14.782 -15.930 1.00 52.50 92 SER A CA 1
ATOM 652 C C . SER A 1 92 ? 14.128 13.828 -15.325 1.00 52.50 92 SER A C 1
ATOM 654 O O . SER A 1 92 ? 14.460 13.953 -14.146 1.00 52.50 92 SER A O 1
ATOM 656 N N . THR A 1 93 ? 14.624 12.849 -16.083 1.00 50.72 93 THR A N 1
ATOM 657 C CA . THR A 1 93 ? 15.747 12.002 -15.661 1.00 50.72 93 THR A CA 1
ATOM 658 C C . THR A 1 93 ? 17.080 12.734 -15.845 1.00 50.72 93 THR A C 1
ATOM 660 O O . THR A 1 93 ? 17.186 13.581 -16.732 1.00 50.72 93 THR A O 1
ATOM 663 N N . PRO A 1 94 ? 18.136 12.392 -15.074 1.00 47.47 94 PRO A N 1
ATOM 664 C CA . PRO A 1 94 ? 19.483 12.941 -15.283 1.00 47.47 94 PRO A CA 1
ATOM 665 C C . PRO A 1 94 ? 19.986 12.769 -16.726 1.00 47.47 94 PRO A C 1
ATOM 667 O O . PRO A 1 94 ? 20.800 13.555 -17.202 1.00 47.47 94 PRO A O 1
ATOM 670 N N . VAL A 1 95 ? 19.458 11.758 -17.424 1.00 54.69 95 VAL A N 1
ATOM 671 C CA . VAL A 1 95 ? 19.603 11.547 -18.864 1.00 54.69 95 VAL A CA 1
ATOM 672 C C . VAL A 1 95 ? 18.286 11.928 -19.543 1.00 54.69 95 VAL A C 1
ATOM 674 O O . VAL A 1 95 ? 17.306 11.187 -19.464 1.00 54.69 95 VAL A O 1
ATOM 677 N N . VAL A 1 96 ? 18.243 13.095 -20.182 1.00 58.09 96 VAL A N 1
ATOM 678 C CA . VAL A 1 96 ? 17.079 13.558 -20.954 1.00 58.09 96 VAL A CA 1
ATOM 679 C C . VAL A 1 96 ? 16.791 12.566 -22.084 1.00 58.09 96 VAL A C 1
ATOM 681 O O . VAL A 1 96 ? 17.697 12.211 -22.836 1.00 58.09 96 VAL A O 1
ATOM 684 N N . GLY A 1 97 ? 15.536 12.130 -22.221 1.00 62.12 97 GLY A N 1
ATOM 685 C CA . GLY A 1 97 ? 15.129 11.220 -23.297 1.00 62.12 97 GLY A CA 1
ATOM 686 C C . GLY A 1 97 ? 15.270 9.729 -22.969 1.00 62.12 97 GLY A C 1
ATOM 687 O O . GLY A 1 97 ? 15.136 8.899 -23.868 1.00 62.12 97 GLY A O 1
ATOM 688 N N . LYS A 1 98 ? 15.510 9.366 -21.701 1.00 69.56 98 LYS A N 1
ATOM 689 C CA . LYS A 1 98 ? 15.517 7.962 -21.266 1.00 69.56 98 LYS A CA 1
ATOM 690 C C . LYS A 1 98 ? 14.101 7.381 -21.297 1.00 69.56 98 LYS A C 1
ATOM 692 O O . LYS A 1 98 ? 13.161 7.981 -20.774 1.00 69.56 98 LYS A O 1
ATOM 697 N N . LEU A 1 99 ? 13.967 6.183 -21.864 1.00 76.00 99 LEU A N 1
ATOM 698 C CA . LEU A 1 99 ? 12.757 5.372 -21.759 1.00 76.00 99 LEU A CA 1
ATOM 699 C C . LEU A 1 99 ? 12.657 4.800 -20.339 1.00 76.00 99 LEU A C 1
ATOM 701 O O . LEU A 1 99 ? 13.493 3.996 -19.933 1.00 76.00 99 LEU A O 1
ATOM 705 N N . GLN A 1 100 ? 11.649 5.218 -19.579 1.00 78.81 100 GLN A N 1
ATOM 706 C CA . GLN A 1 100 ? 11.361 4.662 -18.263 1.00 78.81 100 GLN A CA 1
ATOM 707 C C . GLN A 1 100 ? 10.250 3.621 -18.382 1.00 78.81 100 GLN A C 1
ATOM 709 O O . GLN A 1 100 ? 9.114 3.959 -18.709 1.00 78.81 100 GLN A O 1
ATOM 714 N N . GLN A 1 101 ? 10.587 2.360 -18.132 1.00 84.75 101 GLN A N 1
ATOM 715 C CA . GLN A 1 101 ? 9.650 1.236 -18.142 1.00 84.75 101 GLN A CA 1
ATOM 716 C C . GLN A 1 101 ? 9.218 0.877 -16.719 1.00 84.75 101 GLN A C 1
ATOM 718 O O . GLN A 1 101 ? 9.787 1.360 -15.738 1.00 84.75 101 GLN A O 1
ATOM 723 N N . PHE A 1 102 ? 8.186 0.045 -16.607 1.00 88.75 102 PHE A N 1
ATOM 724 C CA . PHE A 1 102 ? 7.728 -0.484 -15.329 1.00 88.75 102 PHE A CA 1
ATOM 725 C C . PHE A 1 102 ? 8.525 -1.734 -14.956 1.00 88.75 102 PHE A C 1
ATOM 727 O O . PHE A 1 102 ? 8.217 -2.824 -15.435 1.00 88.75 102 PHE A O 1
ATOM 734 N N . ASN A 1 103 ? 9.553 -1.592 -14.122 1.00 88.94 103 ASN A N 1
ATOM 735 C CA . ASN A 1 103 ? 10.415 -2.715 -13.766 1.00 88.94 103 ASN A CA 1
ATOM 736 C C . ASN A 1 103 ? 9.922 -3.477 -12.535 1.00 88.94 103 ASN A C 1
ATOM 738 O O . ASN A 1 103 ? 9.320 -2.914 -11.613 1.00 88.94 103 ASN A O 1
ATOM 742 N N . LEU A 1 104 ? 10.206 -4.780 -12.537 1.00 88.88 104 LEU A N 1
ATOM 743 C CA . LEU A 1 104 ? 9.940 -5.682 -11.422 1.00 88.88 104 LEU A CA 1
ATOM 744 C C . LEU A 1 104 ? 11.120 -5.693 -10.445 1.00 88.88 104 LEU A C 1
ATOM 746 O O . LEU A 1 104 ? 12.279 -5.745 -10.856 1.00 88.88 104 LEU A O 1
ATOM 750 N N . GLY A 1 105 ? 10.831 -5.673 -9.145 1.00 83.56 105 GLY A N 1
ATOM 751 C CA . GLY A 1 105 ? 11.860 -5.630 -8.107 1.00 83.56 105 GLY A CA 1
ATOM 752 C C . GLY A 1 105 ? 12.325 -6.998 -7.591 1.00 83.56 105 GLY A C 1
ATOM 753 O O . GLY A 1 105 ? 11.598 -7.984 -7.634 1.00 83.56 105 GLY A O 1
ATOM 754 N N . GLY A 1 106 ? 13.535 -7.060 -7.029 1.00 81.31 106 GLY A N 1
ATOM 755 C CA . GLY A 1 106 ? 13.964 -8.146 -6.135 1.00 81.31 106 GLY A CA 1
ATOM 756 C C . GLY A 1 106 ? 14.622 -9.375 -6.773 1.00 81.31 106 GLY A C 1
ATOM 757 O O . GLY A 1 106 ? 15.332 -10.095 -6.074 1.00 81.31 106 GLY A O 1
ATOM 758 N N . TYR A 1 107 ? 14.447 -9.650 -8.071 1.00 76.31 107 TYR A N 1
ATOM 759 C CA . TYR A 1 107 ? 15.034 -10.859 -8.679 1.00 76.31 107 TYR A CA 1
ATOM 760 C C . TYR A 1 107 ? 16.557 -10.819 -8.838 1.00 76.31 107 TYR A C 1
ATOM 762 O O . TYR A 1 107 ? 17.163 -11.888 -8.875 1.00 76.31 107 TYR A O 1
ATOM 770 N N . GLY A 1 108 ? 17.170 -9.630 -8.901 1.00 64.81 108 GLY A N 1
ATOM 771 C CA . GLY A 1 108 ? 18.618 -9.486 -9.068 1.00 64.81 108 GLY A CA 1
ATOM 772 C C . GLY A 1 108 ? 19.132 -10.217 -10.310 1.00 64.81 108 GLY A C 1
ATOM 773 O O . GLY A 1 108 ? 19.723 -11.289 -10.203 1.00 64.81 108 GLY A O 1
ATOM 774 N N . GLY A 1 109 ? 18.893 -9.658 -11.495 1.00 56.94 109 GLY A N 1
ATOM 775 C CA . GLY A 1 109 ? 19.419 -10.172 -12.757 1.00 56.94 109 GLY A CA 1
ATOM 776 C C . GLY A 1 109 ? 20.581 -9.317 -13.249 1.00 56.94 109 GLY A C 1
ATOM 777 O O . GLY A 1 109 ? 20.483 -8.103 -13.337 1.00 56.94 109 GLY A O 1
ATOM 778 N N . PHE A 1 110 ? 21.703 -9.938 -13.598 1.00 52.84 110 PHE A N 1
ATOM 779 C CA . PHE A 1 110 ? 22.819 -9.237 -14.228 1.00 52.84 110 PHE A CA 1
ATOM 780 C C . PHE A 1 110 ? 22.657 -9.302 -15.746 1.00 52.84 110 PHE A C 1
ATOM 782 O O . PHE A 1 110 ? 23.023 -10.295 -16.369 1.00 52.84 110 PHE A O 1
ATOM 789 N N . ALA A 1 111 ? 22.142 -8.235 -16.346 1.00 51.47 111 ALA A N 1
ATOM 790 C CA . ALA A 1 111 ? 22.378 -7.939 -17.753 1.00 51.47 111 ALA A CA 1
ATOM 791 C C . ALA A 1 111 ? 23.060 -6.573 -17.828 1.00 51.47 111 ALA A C 1
ATOM 793 O O . ALA A 1 111 ? 22.439 -5.574 -18.159 1.00 51.47 111 ALA A O 1
ATOM 794 N N . PHE A 1 112 ? 24.337 -6.523 -17.439 1.00 55.62 112 PHE A N 1
ATOM 795 C CA . PHE A 1 112 ? 25.161 -5.343 -17.684 1.00 55.62 112 PHE A CA 1
ATOM 796 C C . PHE A 1 112 ? 25.528 -5.327 -19.170 1.00 55.62 112 PHE A C 1
ATOM 798 O O . PHE A 1 112 ? 26.411 -6.062 -19.613 1.00 55.62 112 PHE A O 1
ATOM 805 N N . ASN A 1 113 ? 24.821 -4.508 -19.936 1.00 59.69 113 ASN A N 1
ATOM 806 C CA . ASN A 1 113 ? 25.040 -4.267 -21.356 1.00 59.69 113 ASN A CA 1
ATOM 807 C C . AS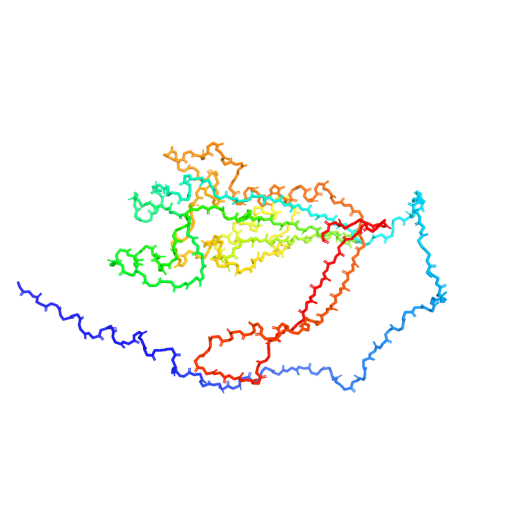N A 1 113 ? 26.036 -3.120 -21.597 1.00 59.69 113 ASN A C 1
ATOM 809 O O . ASN A 1 113 ? 26.500 -2.938 -22.723 1.00 59.69 113 ASN A O 1
ATOM 813 N N . GLY A 1 114 ? 26.418 -2.372 -20.556 1.00 63.06 114 GLY A N 1
ATOM 814 C CA . GLY A 1 114 ? 27.507 -1.400 -20.619 1.00 63.06 114 GLY A CA 1
ATOM 815 C C . GLY A 1 114 ? 27.473 -0.339 -19.515 1.00 63.06 114 GLY A C 1
ATOM 816 O O . GLY A 1 114 ? 26.580 -0.343 -18.672 1.00 63.06 114 GLY A O 1
ATOM 817 N N . PRO A 1 115 ? 28.436 0.605 -19.511 1.00 62.47 115 PRO A N 1
ATOM 818 C CA . PRO A 1 115 ? 28.561 1.653 -18.488 1.00 62.47 115 PRO A CA 1
ATOM 819 C C . PRO A 1 115 ? 27.290 2.491 -18.291 1.00 62.47 115 PRO A C 1
ATOM 821 O O . PRO A 1 115 ? 27.044 2.982 -17.190 1.00 62.47 115 PRO A O 1
ATOM 824 N N . GLU A 1 116 ? 26.480 2.612 -19.344 1.00 60.50 116 GLU A N 1
ATOM 825 C CA . GLU A 1 116 ? 25.162 3.250 -19.342 1.00 60.50 116 GLU A CA 1
ATOM 826 C C . GLU A 1 116 ? 24.251 2.664 -18.244 1.00 60.50 116 GLU A C 1
ATOM 828 O O . GLU A 1 116 ? 23.572 3.416 -17.550 1.00 60.50 116 GLU A O 1
ATOM 833 N N . ASP A 1 117 ? 24.279 1.347 -18.012 1.00 57.88 117 ASP A N 1
ATOM 834 C CA . ASP A 1 117 ? 23.394 0.653 -17.059 1.00 57.88 117 ASP A CA 1
ATOM 835 C C . ASP A 1 117 ? 23.755 0.956 -15.597 1.00 57.88 117 ASP A C 1
ATOM 837 O O . ASP A 1 117 ? 22.887 1.004 -14.724 1.00 57.88 117 ASP A O 1
ATOM 841 N N . VAL A 1 118 ? 25.035 1.244 -15.331 1.00 57.59 118 VAL A N 1
ATOM 842 C CA . VAL A 1 118 ? 25.529 1.671 -14.009 1.00 57.59 118 VAL A CA 1
ATOM 843 C C . VAL A 1 118 ? 25.145 3.118 -13.720 1.00 57.59 118 VAL A C 1
ATOM 845 O O . VAL A 1 118 ? 24.774 3.441 -12.594 1.00 57.59 118 VAL A O 1
ATOM 848 N N . VAL A 1 119 ? 25.184 3.990 -14.729 1.00 55.91 119 VAL A N 1
ATOM 849 C CA . VAL A 1 119 ? 24.713 5.380 -14.597 1.00 55.91 119 VAL A CA 1
ATOM 850 C C . VAL A 1 119 ? 23.191 5.422 -14.410 1.00 55.91 119 VAL A C 1
ATOM 852 O O . VAL A 1 119 ? 22.661 6.307 -13.739 1.00 55.91 119 VAL A O 1
ATOM 855 N N . ASN A 1 120 ? 22.489 4.437 -14.969 1.00 53.66 120 ASN A N 1
ATOM 856 C CA . ASN A 1 120 ? 21.036 4.361 -15.008 1.00 53.66 120 ASN A CA 1
ATOM 857 C C . ASN A 1 120 ? 20.390 3.552 -13.876 1.00 53.66 120 ASN A C 1
ATOM 859 O O . ASN A 1 120 ? 19.157 3.509 -13.849 1.00 53.66 120 ASN A O 1
ATOM 863 N N . PHE A 1 121 ? 21.189 2.951 -12.979 1.00 54.97 121 PHE A N 1
ATOM 864 C CA . PHE A 1 121 ? 20.749 2.012 -11.932 1.00 54.97 121 PHE A CA 1
ATOM 865 C C . PHE A 1 121 ? 19.794 0.933 -12.468 1.00 54.97 121 PHE A C 1
ATOM 867 O O . PHE A 1 121 ? 18.832 0.530 -11.815 1.00 54.97 121 PHE A O 1
ATOM 874 N N . ASP A 1 122 ? 20.068 0.470 -13.685 1.00 57.34 122 ASP A N 1
ATOM 875 C CA . ASP A 1 122 ? 19.290 -0.559 -14.364 1.00 57.34 122 ASP A CA 1
ATOM 876 C C . ASP A 1 122 ? 19.941 -1.924 -14.124 1.00 57.34 122 ASP A C 1
ATOM 878 O O . ASP A 1 122 ? 20.468 -2.578 -15.020 1.00 57.34 122 ASP A O 1
ATOM 882 N N . ILE A 1 123 ? 20.002 -2.326 -12.851 1.00 54.59 123 ILE A N 1
ATOM 883 C CA . ILE A 1 123 ? 20.709 -3.543 -12.418 1.00 54.59 123 ILE A CA 1
ATOM 884 C C . ILE A 1 123 ? 19.773 -4.772 -12.522 1.00 54.59 123 ILE A C 1
ATOM 886 O O . ILE A 1 123 ? 19.756 -5.657 -11.669 1.00 54.59 123 ILE A O 1
ATOM 890 N N . GLY A 1 124 ? 18.974 -4.795 -13.598 1.00 53.28 124 GLY A N 1
ATOM 891 C CA . GLY A 1 124 ? 18.360 -5.972 -14.214 1.00 53.28 124 GLY A CA 1
ATOM 892 C C . GLY A 1 124 ? 17.228 -6.669 -13.460 1.00 53.28 124 GLY A C 1
ATOM 893 O O . GLY A 1 124 ? 17.281 -7.870 -13.187 1.00 53.28 124 GLY A O 1
ATOM 894 N N . GLY A 1 125 ? 16.136 -5.947 -13.223 1.00 58.78 125 GLY A N 1
ATOM 895 C CA . GLY A 1 125 ? 14.809 -6.567 -13.228 1.00 58.78 125 GLY A CA 1
ATOM 896 C C . GLY A 1 125 ? 14.268 -6.552 -14.662 1.00 58.78 125 GLY A C 1
ATOM 897 O O . GLY A 1 125 ? 14.468 -5.555 -15.350 1.00 58.78 125 GLY A O 1
ATOM 898 N N . PRO A 1 126 ? 13.620 -7.615 -15.172 1.00 70.38 126 PRO A N 1
ATOM 899 C CA . PRO A 1 126 ? 12.974 -7.516 -16.475 1.00 70.38 126 PRO A CA 1
ATOM 900 C C . PRO A 1 126 ? 11.869 -6.446 -16.413 1.00 70.38 126 PRO A C 1
ATOM 902 O O . PRO A 1 126 ? 11.127 -6.405 -15.419 1.00 70.38 126 PRO A O 1
ATOM 905 N N . PRO A 1 127 ? 11.714 -5.606 -17.453 1.00 82.69 127 PRO A N 1
ATOM 906 C CA . PRO A 1 127 ? 10.540 -4.759 -17.554 1.00 82.69 127 PRO A CA 1
ATOM 907 C C . PRO A 1 127 ? 9.296 -5.648 -17.595 1.00 82.69 127 PRO A C 1
ATOM 909 O O . PRO A 1 127 ? 9.298 -6.734 -18.188 1.00 82.69 127 PRO A O 1
ATOM 912 N N . ALA A 1 128 ? 8.225 -5.194 -16.953 1.00 88.88 128 ALA A N 1
ATOM 913 C CA . ALA A 1 128 ? 6.939 -5.858 -17.037 1.00 88.88 128 ALA A CA 1
ATOM 914 C C . ALA A 1 128 ? 6.508 -5.955 -18.509 1.00 88.88 128 ALA A C 1
ATOM 916 O O . ALA A 1 128 ? 6.713 -5.036 -19.300 1.00 88.88 128 ALA A O 1
ATOM 917 N N . ASN A 1 129 ? 5.881 -7.069 -18.878 1.00 90.50 129 ASN A N 1
ATOM 918 C CA . ASN A 1 129 ? 5.299 -7.275 -20.207 1.00 90.50 129 ASN A CA 1
ATOM 919 C C . ASN A 1 129 ? 3.763 -7.354 -20.171 1.00 90.50 129 ASN A C 1
ATOM 921 O O . ASN A 1 129 ? 3.127 -7.575 -21.201 1.00 90.50 129 ASN A O 1
ATOM 925 N N . GLY A 1 130 ? 3.168 -7.174 -18.992 1.00 92.06 130 GLY A N 1
ATOM 926 C CA . GLY A 1 130 ? 1.737 -7.275 -18.767 1.00 92.06 130 GLY A CA 1
ATOM 927 C C . GLY A 1 130 ? 1.391 -7.258 -17.283 1.00 92.06 130 GLY A C 1
ATOM 928 O O . GLY A 1 130 ? 2.265 -7.140 -16.424 1.00 92.06 130 GLY A O 1
ATOM 929 N N . ILE A 1 131 ? 0.097 -7.392 -17.006 1.00 92.50 131 ILE A N 1
ATOM 930 C CA . ILE A 1 131 ? -0.461 -7.541 -15.662 1.00 92.50 131 ILE A CA 1
ATOM 931 C C . ILE A 1 131 ? -0.951 -8.983 -15.554 1.00 92.50 131 ILE A C 1
ATOM 933 O O . ILE A 1 131 ? -1.778 -9.408 -16.360 1.00 92.50 131 ILE A O 1
ATOM 937 N N . GLY A 1 132 ? -0.403 -9.736 -14.599 1.00 90.56 132 GLY A N 1
ATOM 938 C CA . GLY A 1 132 ? -0.909 -11.064 -14.252 1.00 90.56 132 GLY A CA 1
ATOM 939 C C . GLY A 1 132 ? -2.129 -10.922 -13.350 1.00 90.56 132 GLY A C 1
ATOM 940 O O . GLY A 1 132 ? -3.263 -10.997 -13.813 1.00 90.56 132 GLY A O 1
ATOM 941 N N . ASP A 1 133 ? -1.863 -10.622 -12.079 1.00 91.19 133 ASP A N 1
ATOM 942 C CA . ASP A 1 133 ? -2.867 -10.197 -11.108 1.00 91.19 133 ASP A CA 1
ATOM 943 C C . ASP A 1 133 ? -2.790 -8.687 -10.878 1.00 91.19 133 ASP A C 1
ATOM 945 O O . ASP A 1 133 ? -1.727 -8.074 -11.005 1.00 91.19 133 ASP A O 1
ATOM 949 N N . GLY A 1 134 ? -3.925 -8.092 -10.508 1.00 92.50 134 GLY A N 1
ATOM 950 C CA . GLY A 1 134 ? -3.974 -6.680 -10.149 1.00 92.50 134 GLY A CA 1
ATOM 951 C C . GLY A 1 134 ? -3.096 -6.375 -8.934 1.00 92.50 134 GLY A C 1
ATOM 952 O O . GLY A 1 134 ? -3.049 -7.131 -7.962 1.00 92.50 134 GLY A O 1
ATOM 953 N N . THR A 1 135 ? -2.446 -5.225 -8.976 1.00 93.81 135 THR A N 1
ATOM 954 C CA . THR A 1 135 ? -1.659 -4.643 -7.894 1.00 93.81 135 THR A CA 1
ATOM 955 C C . THR A 1 135 ? -2.499 -3.629 -7.134 1.00 93.81 135 THR A C 1
ATOM 957 O O . THR A 1 135 ? -3.303 -2.883 -7.708 1.00 93.81 135 THR A O 1
ATOM 960 N N . PHE A 1 136 ? -2.359 -3.615 -5.809 1.00 97.12 136 PHE A N 1
ATOM 961 C CA . PHE A 1 136 ? -3.229 -2.811 -4.967 1.00 97.12 136 PHE A CA 1
ATOM 962 C C . PHE A 1 136 ? -2.486 -2.069 -3.865 1.00 97.12 136 PHE A C 1
ATOM 964 O O . PHE A 1 136 ? -1.524 -2.562 -3.276 1.00 97.12 136 PHE A O 1
ATOM 971 N N . VAL A 1 137 ? -3.030 -0.902 -3.527 1.00 97.94 137 VAL A N 1
ATOM 972 C CA . VAL A 1 137 ? -2.842 -0.276 -2.220 1.00 97.94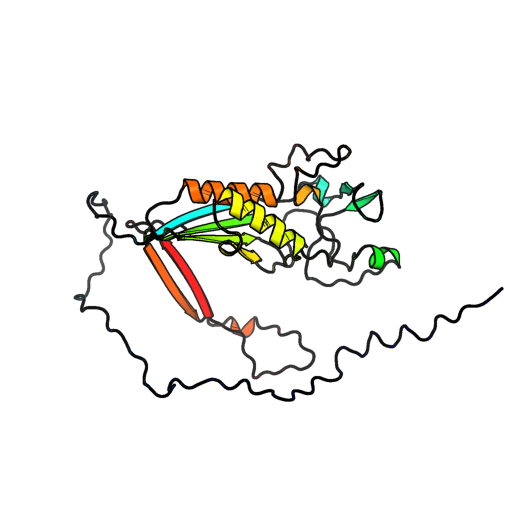 137 VAL A CA 1
ATOM 973 C C . VAL A 1 137 ? -4.073 -0.566 -1.365 1.00 97.94 137 VAL A C 1
ATOM 975 O O . VAL A 1 137 ? -5.217 -0.431 -1.816 1.00 97.94 137 VAL A O 1
ATOM 978 N N . ARG A 1 138 ? -3.837 -1.009 -0.133 1.00 98.62 138 ARG A N 1
ATOM 979 C CA . ARG A 1 138 ? -4.863 -1.315 0.866 1.00 98.62 138 ARG A CA 1
ATOM 980 C C . ARG A 1 138 ? -4.619 -0.422 2.071 1.00 98.62 138 ARG A C 1
ATOM 982 O O . ARG A 1 138 ? -3.500 -0.358 2.578 1.00 98.62 138 ARG A O 1
ATOM 989 N N . VAL A 1 139 ? -5.663 0.272 2.501 1.00 98.81 139 VAL A N 1
ATOM 990 C CA . VAL A 1 139 ? -5.632 1.164 3.656 1.00 98.81 139 VAL A CA 1
ATOM 991 C C . VAL A 1 139 ? -6.600 0.641 4.699 1.00 98.81 139 VAL A C 1
ATOM 993 O O . VAL A 1 139 ? -7.749 0.354 4.376 1.00 98.81 139 VAL A O 1
ATOM 996 N N . PHE A 1 140 ? -6.137 0.552 5.937 1.00 98.75 140 PHE A N 1
ATOM 997 C CA . PHE A 1 140 ? -6.944 0.281 7.115 1.00 98.75 140 PHE A CA 1
ATOM 998 C C . PHE A 1 140 ? -6.755 1.433 8.102 1.00 98.75 140 PHE A C 1
ATOM 1000 O O . PHE A 1 140 ? -5.627 1.796 8.439 1.00 98.75 140 PHE A O 1
ATOM 1007 N N . VAL A 1 141 ? -7.853 2.048 8.523 1.00 98.69 141 VAL A N 1
ATOM 1008 C CA . VAL A 1 141 ? -7.857 3.152 9.483 1.00 98.69 141 VAL A CA 1
ATOM 1009 C C . VAL A 1 141 ? -8.433 2.636 10.786 1.00 98.69 141 VAL A C 1
ATOM 1011 O O . VAL A 1 141 ? -9.512 2.050 10.791 1.00 98.69 141 VAL A O 1
ATOM 1014 N N . LEU A 1 142 ? -7.721 2.902 11.876 1.00 97.94 142 LEU A N 1
ATOM 1015 C CA . LEU A 1 142 ? -8.147 2.596 13.230 1.00 97.94 142 LEU A CA 1
ATOM 1016 C C . LEU A 1 142 ? -8.149 3.878 14.057 1.00 97.94 142 LEU A C 1
ATOM 1018 O O . LEU A 1 142 ? -7.154 4.598 14.098 1.00 97.94 142 LEU A O 1
ATOM 1022 N N . GLU A 1 143 ? -9.254 4.160 14.728 1.00 97.38 143 GLU A N 1
ATOM 1023 C CA . GLU A 1 143 ? -9.441 5.357 15.536 1.00 97.38 143 GLU A CA 1
ATOM 1024 C C . GLU A 1 143 ? -9.910 4.990 16.941 1.00 97.38 143 GLU A C 1
ATOM 1026 O O . GLU A 1 143 ? -10.873 4.250 17.105 1.00 97.38 143 GLU A O 1
ATOM 1031 N N . SER A 1 144 ? -9.229 5.519 17.954 1.00 93.88 144 SER A N 1
ATOM 1032 C CA . SER A 1 144 ? -9.671 5.476 19.347 1.00 93.88 144 SER A CA 1
ATOM 1033 C C . SER A 1 144 ? -10.811 6.464 19.563 1.00 93.88 144 SER A C 1
ATOM 1035 O O . SER A 1 144 ? -10.700 7.619 19.159 1.00 93.88 144 SER A O 1
ATOM 1037 N N . GLN A 1 145 ? -11.851 6.038 20.279 1.00 87.38 145 GLN A N 1
ATOM 1038 C CA . GLN A 1 145 ? -12.914 6.924 20.758 1.00 87.38 145 GLN A CA 1
ATOM 1039 C C . GLN A 1 145 ? -12.573 7.613 22.095 1.00 87.38 145 GLN A C 1
ATOM 1041 O O . GLN A 1 145 ? -13.311 8.487 22.541 1.00 87.38 145 GLN A O 1
ATOM 1046 N N . ALA A 1 146 ? -11.467 7.238 22.752 1.00 83.75 146 ALA A N 1
ATOM 1047 C CA . ALA A 1 146 ? -10.987 7.918 23.956 1.00 83.75 146 ALA A CA 1
ATOM 1048 C C . ALA A 1 146 ? -10.361 9.282 23.625 1.00 83.75 146 ALA A C 1
ATOM 1050 O O . ALA A 1 146 ? -9.680 9.415 22.608 1.00 83.75 146 ALA A O 1
ATOM 1051 N N . GLU A 1 147 ? -10.544 10.263 24.514 1.00 82.69 147 GLU A N 1
ATOM 1052 C CA . GLU A 1 147 ? -9.978 11.610 24.386 1.00 82.69 147 GLU A CA 1
ATOM 1053 C C . GLU A 1 147 ? -8.544 11.695 24.966 1.00 82.69 147 GLU A C 1
ATOM 1055 O O . GLU A 1 147 ? -8.328 11.262 26.103 1.00 82.69 147 GLU A O 1
ATOM 1060 N N . PRO A 1 148 ? -7.564 12.284 24.247 1.00 82.94 148 PRO A N 1
ATOM 1061 C CA . PRO A 1 148 ? -7.700 12.834 22.900 1.00 82.94 148 PRO A CA 1
ATOM 1062 C C . PRO A 1 148 ? -7.814 11.731 21.840 1.00 82.94 148 PRO A C 1
ATOM 1064 O O . PRO A 1 148 ? -7.055 10.757 21.860 1.00 82.94 148 PRO A O 1
ATOM 1067 N N . MET A 1 149 ? -8.735 11.926 20.892 1.00 85.31 149 MET A N 1
ATOM 1068 C CA . MET A 1 149 ? -8.937 11.016 19.762 1.00 85.31 149 MET A CA 1
ATOM 1069 C C . MET A 1 149 ? -7.620 10.784 19.010 1.00 85.31 149 MET A C 1
ATOM 1071 O O . MET A 1 149 ? -6.990 11.721 18.516 1.00 85.31 149 MET A O 1
ATOM 1075 N N . ASN A 1 150 ? -7.226 9.517 18.884 1.00 92.62 150 ASN A N 1
ATOM 1076 C CA . ASN A 1 150 ? -6.019 9.108 18.173 1.00 92.62 150 ASN A CA 1
ATOM 1077 C C . ASN A 1 150 ? -6.380 8.188 17.013 1.00 92.62 150 ASN A C 1
ATOM 1079 O O . ASN A 1 150 ? -7.069 7.187 17.197 1.00 92.62 150 ASN A O 1
ATOM 1083 N N . ARG A 1 151 ? -5.864 8.507 15.825 1.00 96.88 151 ARG A N 1
ATOM 1084 C CA . ARG A 1 151 ? -6.083 7.741 14.597 1.00 96.88 151 ARG A CA 1
ATOM 1085 C C . ARG A 1 151 ? -4.760 7.221 14.052 1.00 96.88 151 ARG A C 1
ATOM 1087 O O . ARG A 1 151 ? -3.802 7.985 13.935 1.00 96.88 151 ARG A O 1
ATOM 1094 N N . LEU A 1 152 ? -4.731 5.942 13.703 1.00 97.81 152 LEU A N 1
ATOM 1095 C CA . LEU A 1 152 ? -3.643 5.262 13.012 1.00 97.81 152 LEU A CA 1
ATOM 1096 C C . LEU A 1 152 ? -4.109 4.838 11.622 1.00 97.81 152 LEU A C 1
ATOM 1098 O O . LEU A 1 152 ? -5.264 4.458 11.425 1.00 97.81 152 LEU A O 1
ATOM 1102 N N . VAL A 1 153 ? -3.197 4.902 10.659 1.00 98.69 153 VAL A N 1
ATOM 1103 C CA . VAL A 1 153 ? -3.457 4.507 9.275 1.00 98.69 153 VAL A CA 1
ATOM 1104 C C . VAL A 1 153 ? -2.419 3.479 8.866 1.00 98.69 153 VAL A C 1
ATOM 1106 O O . VAL A 1 153 ? -1.234 3.788 8.754 1.00 98.69 153 VAL A O 1
ATOM 1109 N N . PHE A 1 154 ? -2.871 2.258 8.631 1.00 98.62 154 PHE A N 1
ATOM 1110 C CA . PHE A 1 154 ? -2.064 1.174 8.100 1.00 98.62 154 PHE A CA 1
ATOM 1111 C C . PHE A 1 154 ? -2.219 1.164 6.586 1.00 98.62 154 PHE A C 1
ATOM 1113 O O . PHE A 1 154 ? -3.331 1.102 6.063 1.00 98.62 154 PHE A O 1
ATOM 1120 N N . VAL A 1 155 ? -1.102 1.236 5.876 1.00 98.62 155 VAL A N 1
ATOM 1121 C CA . VAL A 1 155 ? -1.060 1.205 4.419 1.00 98.62 155 VAL A CA 1
ATOM 1122 C C . VAL A 1 155 ? -0.170 0.056 3.995 1.00 98.62 155 VAL A C 1
ATOM 1124 O O . VAL A 1 155 ? 1.004 0.007 4.358 1.00 98.62 155 VAL A O 1
ATOM 1127 N N . THR A 1 156 ? -0.716 -0.851 3.197 1.00 98.25 156 THR A N 1
ATOM 1128 C CA . THR A 1 156 ? 0.049 -1.917 2.550 1.00 98.25 156 THR A CA 1
ATOM 1129 C C . THR A 1 156 ? -0.055 -1.775 1.044 1.00 98.25 156 THR A C 1
ATOM 1131 O O . THR A 1 156 ? -1.109 -1.431 0.505 1.00 98.25 156 THR A O 1
ATOM 1134 N N . ILE A 1 157 ? 1.050 -2.022 0.354 1.00 97.50 157 ILE A N 1
ATOM 1135 C CA . ILE A 1 157 ? 1.106 -2.024 -1.106 1.00 97.50 157 ILE A CA 1
ATOM 1136 C C . ILE A 1 157 ? 1.743 -3.316 -1.610 1.00 97.50 157 ILE A C 1
ATOM 1138 O O . ILE A 1 157 ? 2.675 -3.848 -1.001 1.00 97.50 157 ILE A O 1
ATOM 1142 N N . ASP A 1 158 ? 1.256 -3.784 -2.753 1.00 96.50 158 ASP A N 1
ATOM 1143 C CA . ASP A 1 158 ? 1.877 -4.867 -3.505 1.00 96.50 158 ASP A CA 1
ATOM 1144 C C . ASP A 1 158 ? 3.142 -4.342 -4.212 1.00 96.50 158 ASP A C 1
ATOM 1146 O O . ASP A 1 158 ? 3.073 -3.777 -5.301 1.00 96.50 158 ASP A O 1
ATOM 1150 N N . ALA A 1 159 ? 4.296 -4.468 -3.553 1.00 94.12 159 ALA A N 1
ATOM 1151 C CA . ALA A 1 159 ? 5.607 -4.042 -4.051 1.00 94.12 159 ALA A CA 1
ATOM 1152 C C . ALA A 1 159 ? 6.729 -4.831 -3.359 1.00 94.12 159 ALA A C 1
ATOM 1154 O O . ALA A 1 159 ? 6.522 -5.381 -2.274 1.00 94.12 159 ALA A O 1
ATOM 1155 N N . ILE A 1 160 ? 7.932 -4.830 -3.940 1.00 92.81 160 ILE A N 1
ATOM 1156 C CA . ILE A 1 160 ? 9.116 -5.430 -3.303 1.00 92.81 160 ILE A CA 1
ATOM 1157 C C . ILE A 1 160 ? 9.532 -4.661 -2.037 1.00 92.81 160 ILE A C 1
ATOM 1159 O O . ILE A 1 160 ? 10.030 -5.208 -1.066 1.00 92.81 160 ILE A O 1
ATOM 1163 N N . GLY A 1 161 ? 9.319 -3.357 -2.026 1.00 93.31 161 GLY A N 1
ATOM 1164 C CA . GLY A 1 161 ? 9.890 -2.439 -1.053 1.00 93.31 161 GLY A CA 1
ATOM 1165 C C . GLY A 1 161 ? 9.888 -1.048 -1.662 1.00 93.31 161 GLY A C 1
ATOM 1166 O O . GLY A 1 161 ? 9.614 -0.905 -2.851 1.00 93.31 161 GLY A O 1
ATOM 1167 N N . ALA A 1 162 ? 10.179 -0.019 -0.871 1.00 94.19 162 ALA A N 1
ATOM 1168 C CA . ALA A 1 162 ? 10.205 1.355 -1.363 1.00 94.19 162 ALA A CA 1
ATOM 1169 C C . ALA A 1 162 ? 11.396 2.140 -0.816 1.00 94.19 162 ALA A C 1
ATOM 1171 O O . ALA A 1 162 ? 11.767 1.989 0.345 1.00 94.19 162 ALA A O 1
ATOM 1172 N N . GLY A 1 163 ? 11.969 3.019 -1.633 1.00 91.88 163 GLY A N 1
ATOM 1173 C CA . GLY A 1 163 ? 12.964 3.993 -1.195 1.00 91.88 163 GLY A CA 1
ATOM 1174 C C . GLY A 1 163 ? 12.348 5.075 -0.303 1.00 91.88 163 GLY A C 1
ATOM 1175 O O . GLY A 1 163 ? 11.161 5.396 -0.409 1.00 91.88 163 GLY A O 1
ATOM 1176 N N . ASN A 1 164 ? 13.165 5.683 0.558 1.00 92.50 164 ASN A N 1
ATOM 1177 C CA . ASN A 1 164 ? 12.744 6.702 1.528 1.00 92.50 164 ASN A CA 1
ATOM 1178 C C . ASN A 1 164 ? 11.963 7.874 0.898 1.00 92.50 164 ASN A C 1
ATOM 1180 O O . ASN A 1 164 ? 10.987 8.339 1.478 1.00 92.50 164 ASN A O 1
ATOM 1184 N N . VAL A 1 165 ? 12.345 8.333 -0.298 1.00 90.88 165 VAL A N 1
ATOM 1185 C CA . VAL A 1 165 ? 11.657 9.431 -0.999 1.00 90.88 165 VAL A CA 1
ATOM 1186 C C . VAL A 1 165 ? 10.207 9.067 -1.328 1.00 90.88 165 VAL A C 1
ATOM 1188 O O . VAL A 1 165 ? 9.304 9.862 -1.067 1.00 90.88 165 VAL A O 1
ATOM 1191 N N . ILE A 1 166 ? 9.977 7.870 -1.874 1.00 93.25 166 ILE A N 1
ATOM 1192 C CA . ILE A 1 166 ? 8.636 7.389 -2.235 1.00 93.25 166 ILE A CA 1
ATOM 1193 C C . ILE A 1 166 ? 7.821 7.128 -0.969 1.00 93.25 166 ILE A C 1
ATOM 1195 O O . ILE A 1 166 ? 6.677 7.574 -0.885 1.00 93.25 166 ILE A O 1
ATOM 1199 N N . GLN A 1 167 ? 8.422 6.493 0.045 1.00 95.44 167 GLN A N 1
ATOM 1200 C CA . GLN A 1 167 ? 7.771 6.280 1.341 1.00 95.44 167 GLN A CA 1
ATOM 1201 C C . GLN A 1 167 ? 7.301 7.603 1.959 1.00 95.44 167 GLN A C 1
ATOM 1203 O O . GLN A 1 167 ? 6.143 7.722 2.349 1.00 95.44 167 GLN A O 1
ATOM 1208 N N . ASN A 1 168 ? 8.168 8.618 2.006 1.00 96.19 168 ASN A N 1
ATOM 1209 C CA . ASN A 1 168 ? 7.848 9.911 2.607 1.00 96.19 168 ASN A CA 1
ATOM 1210 C C . ASN A 1 168 ? 6.737 10.645 1.846 1.00 96.19 168 ASN A C 1
ATOM 1212 O O . ASN A 1 168 ? 5.827 11.182 2.475 1.00 96.19 168 ASN A O 1
ATOM 1216 N N . LYS A 1 169 ? 6.774 10.641 0.507 1.00 95.31 169 LYS A N 1
ATOM 1217 C CA . LYS A 1 169 ? 5.729 11.261 -0.324 1.00 95.31 169 LYS A CA 1
ATOM 1218 C C . LYS A 1 169 ? 4.380 10.558 -0.167 1.00 95.31 169 LYS A C 1
ATOM 1220 O O . LYS A 1 169 ? 3.370 11.232 0.020 1.00 95.31 169 LYS A O 1
ATOM 1225 N N . LEU A 1 170 ? 4.366 9.224 -0.178 1.00 96.56 170 LEU A N 1
ATOM 1226 C CA . LEU A 1 170 ? 3.148 8.443 0.030 1.00 96.56 170 LEU A CA 1
ATOM 1227 C C . LEU A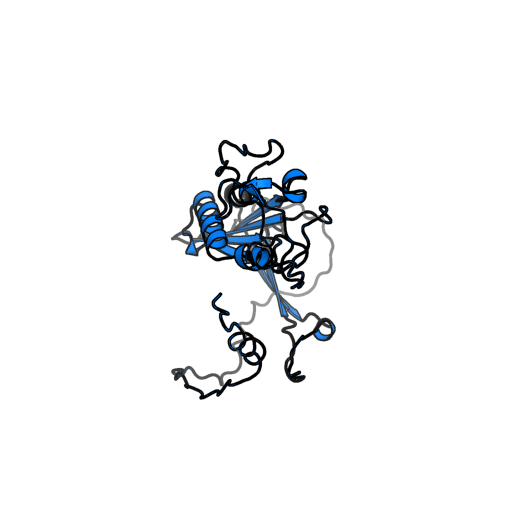 1 170 ? 2.572 8.680 1.428 1.00 96.56 170 LEU A C 1
ATOM 1229 O O . LEU A 1 170 ? 1.387 8.982 1.558 1.00 96.56 170 LEU A O 1
ATOM 1233 N N . LYS A 1 171 ? 3.411 8.603 2.470 1.00 98.00 171 LYS A N 1
ATOM 1234 C CA . LYS A 1 171 ? 2.994 8.873 3.850 1.00 98.00 171 LYS A CA 1
ATOM 1235 C C . LYS A 1 171 ? 2.440 10.283 4.007 1.00 98.00 171 LYS A C 1
ATOM 1237 O O . LYS A 1 171 ? 1.432 10.438 4.681 1.00 98.00 171 LYS A O 1
ATOM 1242 N N . ALA A 1 172 ? 3.051 11.291 3.382 1.00 97.69 172 ALA A N 1
ATOM 1243 C CA . ALA A 1 172 ? 2.550 12.663 3.420 1.00 97.69 172 ALA A CA 1
ATOM 1244 C C . ALA A 1 172 ? 1.160 12.788 2.773 1.00 97.69 172 ALA A C 1
ATOM 1246 O O . ALA A 1 172 ? 0.259 13.359 3.383 1.00 97.69 172 ALA A O 1
ATOM 1247 N N . ALA A 1 173 ? 0.965 12.200 1.587 1.00 97.25 173 ALA A N 1
ATOM 1248 C CA . ALA A 1 173 ? -0.322 12.216 0.892 1.00 97.25 173 ALA A CA 1
ATOM 1249 C C . ALA A 1 173 ? -1.426 11.513 1.704 1.00 97.25 173 ALA A C 1
ATOM 1251 O O . ALA A 1 173 ? -2.524 12.045 1.867 1.00 97.25 173 ALA A O 1
ATOM 1252 N N . VAL A 1 174 ? -1.119 10.343 2.273 1.00 98.62 174 VAL A N 1
ATOM 1253 C CA . VAL A 1 174 ? -2.045 9.594 3.137 1.00 98.62 174 VAL A CA 1
ATOM 1254 C C . VAL A 1 174 ? -2.338 10.348 4.432 1.00 98.62 174 VAL A C 1
ATOM 1256 O O . VAL A 1 174 ? -3.497 10.449 4.822 1.00 98.62 174 VAL A O 1
ATOM 1259 N N . ALA A 1 175 ? -1.317 10.899 5.090 1.00 98.62 175 ALA A N 1
ATOM 1260 C CA . ALA A 1 175 ? -1.462 11.645 6.337 1.00 98.62 175 ALA A CA 1
ATOM 1261 C C . ALA A 1 175 ? -2.370 12.867 6.159 1.00 98.62 175 ALA A C 1
ATOM 1263 O O . ALA A 1 175 ? -3.270 13.092 6.967 1.00 98.62 175 ALA A O 1
ATOM 1264 N N . GLN A 1 176 ? -2.181 13.607 5.063 1.00 98.25 176 GLN A N 1
ATOM 1265 C CA . GLN A 1 176 ? -3.034 14.732 4.702 1.00 98.25 176 GLN A CA 1
ATOM 1266 C C . GLN A 1 176 ? -4.481 14.284 4.466 1.00 98.25 176 GLN A C 1
ATOM 1268 O O . GLN A 1 176 ? -5.399 14.861 5.043 1.00 98.25 176 GLN A O 1
ATOM 1273 N N . ALA A 1 177 ? -4.693 13.241 3.658 1.00 98.19 177 ALA A N 1
ATOM 1274 C CA . ALA A 1 177 ? -6.031 12.742 3.340 1.00 98.19 177 ALA A CA 1
ATOM 1275 C C . ALA A 1 177 ? -6.767 12.165 4.558 1.00 98.19 177 ALA A C 1
ATOM 1277 O O . ALA A 1 177 ? -7.985 12.292 4.666 1.00 98.19 177 ALA A O 1
ATOM 1278 N N . ALA A 1 178 ? -6.030 11.552 5.485 1.00 98.06 178 ALA A N 1
ATOM 1279 C CA . ALA A 1 178 ? -6.579 10.990 6.708 1.00 98.06 178 ALA A CA 1
ATOM 1280 C C . ALA A 1 178 ? -6.639 11.985 7.878 1.00 98.06 178 ALA A C 1
ATOM 1282 O O . ALA A 1 178 ? -7.140 11.619 8.941 1.00 98.06 178 ALA A O 1
ATOM 1283 N N . ASN A 1 179 ? -6.150 13.217 7.699 1.00 96.81 179 ASN A N 1
ATOM 1284 C CA . ASN A 1 179 ? -6.025 14.237 8.741 1.00 96.81 179 ASN A CA 1
ATOM 1285 C C . ASN A 1 179 ? -5.314 13.718 10.009 1.00 96.81 179 ASN A C 1
ATOM 1287 O O . ASN A 1 179 ? -5.839 13.814 11.118 1.00 96.81 179 ASN A O 1
ATOM 1291 N N . VAL A 1 180 ? -4.127 13.128 9.836 1.00 97.56 180 VAL A N 1
ATOM 1292 C CA . VAL A 1 180 ? -3.283 12.616 10.930 1.00 97.56 180 VAL A CA 1
ATOM 1293 C C . VAL A 1 180 ? -1.841 13.110 10.802 1.00 97.56 180 VAL A C 1
ATOM 1295 O O . VAL A 1 180 ? -1.403 13.450 9.701 1.00 97.56 180 VAL A O 1
ATOM 1298 N N . PRO A 1 181 ? -1.047 13.113 11.888 1.00 96.00 181 PRO A N 1
ATOM 1299 C CA . PRO A 1 181 ? 0.395 13.307 11.785 1.00 96.00 181 PRO A CA 1
ATOM 1300 C C . PRO A 1 181 ? 1.052 12.213 10.916 1.00 96.00 181 PRO A C 1
ATOM 1302 O O . PRO A 1 181 ? 0.657 11.050 11.010 1.00 96.00 181 PRO A O 1
ATOM 1305 N N . PRO A 1 182 ? 2.114 12.508 10.138 1.00 93.75 182 PRO A N 1
ATOM 1306 C CA . PRO A 1 182 ? 2.812 11.500 9.325 1.00 93.75 182 PRO A CA 1
ATOM 1307 C C . PRO A 1 182 ? 3.353 10.292 10.107 1.00 93.75 182 PRO A C 1
ATOM 1309 O O . PRO A 1 182 ? 3.511 9.207 9.544 1.00 93.75 182 PRO A O 1
ATOM 1312 N N . ASN A 1 183 ? 3.627 10.459 11.405 1.00 96.06 183 ASN A N 1
ATOM 1313 C CA . ASN A 1 183 ? 4.078 9.376 12.285 1.00 96.06 183 ASN A CA 1
ATOM 1314 C C . ASN A 1 183 ? 2.969 8.372 12.626 1.00 96.06 183 ASN A C 1
ATOM 1316 O O . ASN A 1 183 ? 3.274 7.259 13.037 1.00 96.06 183 ASN A O 1
ATOM 1320 N N . ASN A 1 184 ? 1.707 8.726 12.389 1.00 98.00 184 ASN A N 1
ATOM 1321 C CA . ASN A 1 184 ? 0.562 7.841 12.578 1.00 98.00 184 ASN A CA 1
ATOM 1322 C C . ASN A 1 184 ? 0.257 7.002 11.326 1.00 98.00 184 ASN A C 1
ATOM 1324 O O . ASN A 1 184 ? -0.685 6.209 11.333 1.00 98.00 184 ASN A O 1
ATOM 1328 N N . VAL A 1 185 ? 1.035 7.172 10.250 1.00 98.56 185 VAL A N 1
ATOM 1329 C CA . VAL A 1 185 ? 0.938 6.359 9.035 1.00 98.56 185 VAL A CA 1
ATOM 1330 C C . VAL A 1 185 ? 2.004 5.266 9.067 1.00 98.56 185 VAL A C 1
ATOM 1332 O O . VAL A 1 185 ? 3.204 5.538 8.926 1.00 98.56 185 VAL A O 1
ATOM 1335 N N . LEU A 1 186 ? 1.556 4.022 9.222 1.00 98.06 186 LEU A N 1
ATOM 1336 C CA . LEU A 1 186 ? 2.378 2.823 9.125 1.00 98.06 186 LEU A CA 1
ATOM 1337 C C . LEU A 1 186 ? 2.314 2.321 7.685 1.00 98.06 186 LEU A C 1
ATOM 1339 O O . LEU A 1 186 ? 1.252 1.935 7.208 1.00 98.06 186 LEU A O 1
ATOM 1343 N N . PHE A 1 187 ? 3.444 2.353 6.984 1.00 97.50 187 PHE A N 1
ATOM 1344 C CA . PHE A 1 187 ? 3.528 1.953 5.583 1.00 97.50 187 PHE A CA 1
ATOM 1345 C C . PHE A 1 187 ? 4.375 0.692 5.444 1.00 97.50 187 PHE A C 1
ATOM 1347 O O . PHE A 1 187 ? 5.514 0.667 5.905 1.00 97.50 187 PHE A O 1
ATOM 1354 N N . ALA A 1 188 ? 3.820 -0.326 4.795 1.00 97.00 188 ALA A N 1
ATOM 1355 C CA . ALA A 1 188 ? 4.468 -1.606 4.555 1.00 97.00 188 ALA A CA 1
ATOM 1356 C C . ALA A 1 188 ? 4.279 -2.069 3.104 1.00 97.00 188 ALA A C 1
ATOM 1358 O O . ALA A 1 188 ? 3.403 -1.595 2.375 1.00 97.00 188 ALA A O 1
ATOM 1359 N N . GLN A 1 189 ? 5.115 -3.015 2.691 1.00 97.00 189 GLN A N 1
ATOM 1360 C CA . GLN A 1 189 ? 5.066 -3.665 1.386 1.00 97.00 189 GLN A CA 1
ATOM 1361 C C . GLN A 1 189 ? 5.005 -5.181 1.575 1.00 97.00 189 GLN A C 1
ATOM 1363 O O . GLN A 1 189 ? 5.537 -5.703 2.552 1.00 97.00 189 GLN A O 1
ATOM 1368 N N . THR A 1 190 ? 4.381 -5.889 0.635 1.00 96.50 190 THR A N 1
ATOM 1369 C CA . THR A 1 190 ? 4.277 -7.360 0.675 1.00 96.50 190 THR A CA 1
ATOM 1370 C C . THR A 1 190 ? 5.576 -8.088 0.338 1.00 96.50 190 THR A C 1
ATOM 1372 O O . THR A 1 190 ? 5.649 -9.301 0.506 1.00 96.50 190 THR A O 1
ATOM 1375 N N . HIS A 1 191 ? 6.593 -7.368 -0.138 1.00 95.06 191 HIS A N 1
ATOM 1376 C CA . HIS A 1 191 ? 7.848 -7.933 -0.630 1.00 95.06 191 HIS A CA 1
ATOM 1377 C C . HIS A 1 191 ? 7.662 -8.863 -1.845 1.00 95.06 191 HIS A C 1
ATOM 1379 O O . HIS A 1 191 ? 8.386 -9.839 -2.022 1.00 95.06 191 HIS A O 1
ATOM 1385 N N . SER A 1 192 ? 6.682 -8.568 -2.708 1.00 92.44 192 SER A N 1
ATOM 1386 C CA . SER A 1 192 ? 6.472 -9.329 -3.945 1.00 92.44 192 SER A CA 1
ATOM 1387 C C . SER A 1 192 ? 7.537 -8.991 -4.989 1.00 92.44 192 SER A C 1
ATOM 1389 O O . SER A 1 192 ? 7.744 -7.823 -5.318 1.00 92.44 192 SER A O 1
ATOM 1391 N N . HIS A 1 193 ? 8.168 -10.022 -5.555 1.00 90.75 193 HIS A N 1
ATOM 1392 C CA . HIS A 1 193 ? 9.141 -9.875 -6.642 1.00 90.75 193 HIS A CA 1
ATOM 1393 C C . HIS A 1 193 ? 8.478 -9.687 -8.019 1.00 90.75 193 HIS A C 1
ATOM 1395 O O . HIS A 1 193 ? 9.123 -9.291 -8.982 1.00 90.75 193 HIS A O 1
ATOM 1401 N N . SER A 1 194 ? 7.175 -9.949 -8.136 1.00 90.75 194 SER A N 1
ATOM 1402 C CA . SER A 1 194 ? 6.402 -9.740 -9.370 1.00 90.75 194 SER A CA 1
ATOM 1403 C C . SER A 1 194 ? 5.619 -8.425 -9.329 1.00 90.75 194 SER A C 1
ATOM 1405 O O . SER A 1 194 ? 4.535 -8.322 -9.896 1.00 90.75 194 SER A O 1
ATOM 1407 N N . ALA A 1 195 ? 6.146 -7.431 -8.612 1.00 91.56 195 ALA A N 1
ATOM 1408 C CA . ALA A 1 195 ? 5.511 -6.142 -8.386 1.00 91.56 195 ALA A CA 1
ATOM 1409 C C . ALA A 1 195 ? 6.495 -4.979 -8.588 1.00 91.56 195 ALA A C 1
ATOM 1411 O O . ALA A 1 195 ? 7.689 -5.184 -8.815 1.00 91.56 195 ALA A O 1
ATOM 1412 N N . ALA A 1 196 ? 5.965 -3.756 -8.502 1.00 91.75 196 ALA A N 1
ATOM 1413 C CA . ALA A 1 196 ? 6.682 -2.509 -8.747 1.00 91.75 196 ALA A CA 1
ATOM 1414 C C . ALA A 1 196 ? 8.024 -2.415 -7.997 1.00 91.75 196 ALA A C 1
ATOM 1416 O O . ALA A 1 196 ? 8.066 -2.552 -6.768 1.00 91.75 196 ALA A O 1
ATOM 1417 N N . ASP A 1 197 ? 9.098 -2.082 -8.717 1.00 90.88 197 ASP A N 1
ATOM 1418 C CA . ASP A 1 197 ? 10.352 -1.632 -8.113 1.00 90.88 197 ASP A CA 1
ATOM 1419 C C . ASP A 1 197 ? 10.229 -0.180 -7.617 1.00 90.88 197 ASP A C 1
ATOM 1421 O O . ASP A 1 197 ? 10.508 0.780 -8.335 1.00 90.88 197 ASP A O 1
ATOM 1425 N N . LEU A 1 198 ? 9.827 0.001 -6.357 1.00 92.06 198 LEU A N 1
ATOM 1426 C CA . LEU A 1 198 ? 9.828 1.325 -5.718 1.00 92.06 198 LEU A CA 1
ATOM 1427 C C . LEU A 1 198 ? 11.139 1.623 -4.983 1.00 92.06 198 LEU A C 1
ATOM 1429 O O . LEU A 1 198 ? 11.267 2.677 -4.357 1.00 92.06 198 LEU A O 1
ATOM 1433 N N . GLN A 1 199 ? 12.110 0.711 -5.006 1.00 88.38 199 GLN A N 1
ATOM 1434 C CA . GLN A 1 199 ? 13.445 0.951 -4.455 1.00 88.38 199 GLN A CA 1
ATOM 1435 C C . GLN A 1 199 ? 14.341 1.639 -5.491 1.00 88.38 199 GLN A C 1
ATOM 1437 O O . GLN A 1 199 ? 15.236 2.389 -5.109 1.00 88.38 199 GLN A O 1
ATOM 1442 N N . GLY A 1 200 ? 14.055 1.426 -6.779 1.00 83.12 200 GLY A N 1
ATOM 1443 C CA . GLY A 1 200 ? 14.790 1.986 -7.910 1.00 83.12 200 GLY A CA 1
ATOM 1444 C C . GLY A 1 200 ? 16.107 1.265 -8.193 1.00 83.12 200 GLY A C 1
ATOM 1445 O O . GLY A 1 200 ? 16.939 1.804 -8.915 1.00 83.12 200 GLY A O 1
ATOM 1446 N N . LEU A 1 201 ? 16.319 0.086 -7.601 1.00 80.25 201 LEU A N 1
ATOM 1447 C CA . LEU A 1 201 ? 17.552 -0.696 -7.756 1.00 80.25 201 LEU A CA 1
ATOM 1448 C C . LEU A 1 201 ? 17.575 -1.503 -9.064 1.00 80.25 201 LEU A C 1
ATOM 1450 O O . LEU A 1 201 ? 18.638 -1.960 -9.479 1.00 80.25 201 LEU A O 1
ATOM 1454 N N . TRP A 1 202 ? 16.416 -1.678 -9.698 1.00 80.50 202 TRP A N 1
ATOM 1455 C CA . TRP A 1 202 ? 16.199 -2.505 -10.883 1.00 80.50 202 TRP A CA 1
ATOM 1456 C C . TRP A 1 202 ? 15.548 -1.699 -12.012 1.00 80.50 202 TRP A C 1
ATOM 1458 O 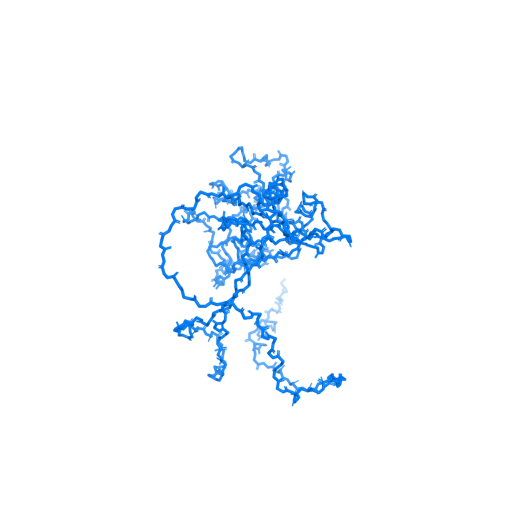O . TRP A 1 202 ? 14.715 -2.217 -12.743 1.00 80.50 202 TRP A O 1
ATOM 1468 N N . GLY A 1 203 ? 15.884 -0.412 -12.125 1.00 79.88 203 GLY A N 1
ATOM 1469 C CA . GLY A 1 203 ? 15.330 0.494 -13.137 1.00 79.88 203 GLY A CA 1
ATOM 1470 C C . GLY A 1 203 ? 14.067 1.251 -12.705 1.00 79.88 203 GLY A C 1
ATOM 1471 O O . GLY A 1 203 ? 13.697 2.240 -13.346 1.00 79.88 203 GLY A O 1
ATOM 1472 N N . GLY A 1 204 ? 13.436 0.866 -11.591 1.00 86.25 204 GLY A N 1
ATOM 1473 C CA . GLY A 1 204 ? 12.313 1.587 -10.996 1.00 86.25 204 GLY A CA 1
ATOM 1474 C C . GLY A 1 204 ? 11.015 1.545 -11.808 1.00 86.25 204 GLY A C 1
ATOM 1475 O O . GLY A 1 204 ? 10.811 0.696 -12.674 1.00 86.25 204 GLY A O 1
ATOM 1476 N N . VAL A 1 205 ? 10.129 2.503 -11.532 1.00 88.38 205 VAL A N 1
ATOM 1477 C CA . VAL A 1 205 ? 8.838 2.671 -12.219 1.00 88.38 205 VAL A CA 1
ATOM 1478 C C . VAL A 1 205 ? 8.695 4.072 -12.817 1.00 88.38 205 VAL A C 1
ATOM 1480 O O . VAL A 1 205 ? 9.331 5.005 -12.316 1.00 88.38 205 VAL A O 1
ATOM 1483 N N . PRO A 1 206 ? 7.833 4.264 -13.835 1.00 86.62 206 PRO A N 1
ATOM 1484 C CA . PRO A 1 206 ? 7.549 5.573 -14.409 1.00 86.62 206 PRO A CA 1
ATOM 1485 C C . PRO A 1 206 ? 7.150 6.614 -13.358 1.00 86.62 206 PRO A C 1
ATOM 1487 O O . PRO A 1 206 ? 6.270 6.369 -12.531 1.00 86.62 206 PRO A O 1
ATOM 1490 N N . ALA A 1 207 ? 7.738 7.811 -13.415 1.00 83.56 207 ALA A N 1
ATOM 1491 C CA . ALA A 1 207 ? 7.379 8.906 -12.505 1.00 83.56 207 ALA A CA 1
ATOM 1492 C C . ALA A 1 207 ? 5.881 9.263 -12.586 1.00 83.56 207 ALA A C 1
ATOM 1494 O O . ALA A 1 207 ? 5.250 9.525 -11.559 1.00 83.56 207 ALA A O 1
ATOM 1495 N N . SER A 1 208 ? 5.301 9.173 -13.788 1.00 80.75 208 SER A N 1
ATOM 1496 C CA . SER A 1 208 ? 3.872 9.387 -14.046 1.00 80.75 208 SER A CA 1
ATOM 1497 C C . SER A 1 208 ? 2.961 8.360 -13.365 1.00 80.75 208 SER A C 1
ATOM 1499 O O . SER A 1 208 ? 1.798 8.664 -13.103 1.00 80.75 208 SER A O 1
ATOM 1501 N N . TRP A 1 209 ? 3.471 7.164 -13.046 1.00 88.50 209 TRP A N 1
ATOM 1502 C CA . TRP A 1 209 ? 2.744 6.163 -12.262 1.00 88.50 209 TRP A CA 1
ATOM 1503 C C . TRP A 1 209 ? 2.747 6.514 -10.772 1.00 88.50 209 TRP A C 1
ATOM 1505 O O . TRP A 1 209 ? 1.736 6.356 -10.093 1.00 88.50 209 TRP A O 1
ATOM 1515 N N . LEU A 1 210 ? 3.858 7.049 -10.254 1.00 89.88 210 LEU A N 1
ATOM 1516 C CA . LEU A 1 210 ? 3.963 7.468 -8.852 1.00 89.88 210 LEU A CA 1
ATOM 1517 C C . LEU A 1 210 ? 3.086 8.683 -8.552 1.00 89.88 210 LEU A C 1
ATOM 1519 O O . LEU A 1 210 ? 2.371 8.713 -7.549 1.00 89.88 210 LEU A O 1
ATOM 1523 N N . ASN A 1 211 ? 3.177 9.694 -9.413 1.00 85.62 211 ASN A N 1
ATOM 1524 C CA . ASN A 1 211 ? 2.480 10.955 -9.256 1.00 85.62 211 ASN A CA 1
ATOM 1525 C C . ASN A 1 211 ? 2.034 11.484 -10.618 1.00 85.62 211 ASN A C 1
ATOM 1527 O O . ASN A 1 211 ? 2.847 11.988 -11.389 1.00 85.62 211 ASN A O 1
ATOM 1531 N N . CYS A 1 212 ? 0.730 11.439 -10.872 1.00 69.94 212 CYS A N 1
ATOM 1532 C CA . CYS A 1 212 ? 0.172 11.974 -12.108 1.00 69.94 212 CYS A CA 1
ATOM 1533 C C . CYS A 1 212 ? 0.235 13.512 -12.177 1.00 69.94 212 CYS A C 1
ATOM 1535 O O . CYS A 1 212 ? 0.316 14.066 -13.261 1.00 69.94 212 CYS A O 1
ATOM 1537 N N . GLU A 1 213 ? 0.261 14.229 -11.050 1.00 65.69 213 GLU A N 1
ATOM 1538 C CA . GLU A 1 213 ? 0.337 15.703 -11.045 1.00 65.69 213 GLU A CA 1
ATOM 1539 C C . GLU A 1 213 ? 1.723 16.235 -11.424 1.00 65.69 213 GLU A C 1
ATOM 1541 O O . GLU A 1 213 ? 1.852 17.382 -11.845 1.00 65.69 213 GLU A O 1
ATOM 1546 N N . GLN A 1 214 ? 2.764 15.400 -11.331 1.00 55.12 214 GLN A N 1
ATOM 1547 C CA . GLN A 1 214 ? 4.065 15.679 -11.941 1.00 55.12 214 GLN A CA 1
ATOM 1548 C C . GLN A 1 214 ? 4.028 15.295 -13.424 1.00 55.12 214 GLN A C 1
ATOM 1550 O O . GLN A 1 214 ? 4.855 14.530 -13.911 1.00 55.12 214 GLN A O 1
ATOM 1555 N N . ALA A 1 215 ? 3.042 15.838 -14.133 1.00 44.88 215 ALA A N 1
ATOM 1556 C CA . ALA A 1 215 ? 3.049 15.881 -15.576 1.00 44.88 215 ALA A CA 1
ATOM 1557 C C . ALA A 1 215 ? 4.092 16.925 -15.978 1.00 44.88 215 ALA A C 1
ATOM 1559 O O . ALA A 1 215 ? 3.871 18.135 -15.906 1.00 44.88 215 ALA A O 1
ATOM 1560 N N . ASP A 1 216 ? 5.259 16.447 -16.390 1.00 51.00 216 ASP A N 1
ATOM 1561 C CA . ASP A 1 216 ? 5.988 17.121 -17.454 1.00 51.00 216 ASP A CA 1
ATOM 1562 C C . ASP A 1 216 ? 4.957 17.590 -18.510 1.00 51.00 216 ASP A C 1
ATOM 1564 O O . ASP A 1 216 ? 4.137 16.781 -18.940 1.00 51.00 216 ASP A O 1
ATOM 1568 N N . PRO A 1 217 ? 4.920 18.868 -18.923 1.00 47.03 217 PRO A N 1
ATOM 1569 C CA . PRO A 1 217 ? 4.010 19.326 -19.973 1.00 47.03 217 PRO A CA 1
ATOM 1570 C C . PRO A 1 217 ? 4.131 18.525 -21.284 1.00 47.03 217 PRO A C 1
ATOM 1572 O O . PRO A 1 217 ? 3.187 18.509 -22.071 1.00 47.03 217 PRO A O 1
ATOM 1575 N N . ALA A 1 218 ? 5.263 17.846 -21.516 1.00 48.75 218 ALA A N 1
ATOM 1576 C CA . ALA A 1 218 ? 5.466 16.911 -22.625 1.00 48.75 218 ALA A CA 1
ATOM 1577 C C . ALA A 1 218 ? 4.891 15.498 -22.375 1.00 48.75 218 ALA A C 1
ATOM 1579 O O . ALA A 1 218 ? 4.816 14.690 -23.299 1.00 48.75 218 ALA A O 1
ATOM 1580 N N . GLN A 1 219 ? 4.467 15.198 -21.147 1.00 50.59 219 GLN A N 1
ATOM 1581 C CA . GLN A 1 219 ? 3.849 13.948 -20.707 1.00 50.59 219 GLN A CA 1
ATOM 1582 C C . GLN A 1 219 ? 2.638 14.248 -19.818 1.00 50.59 219 GLN A C 1
ATOM 1584 O O . GLN A 1 219 ? 2.671 14.072 -18.598 1.00 50.59 219 GLN A O 1
ATOM 1589 N N . ALA A 1 220 ? 1.549 14.708 -20.436 1.00 51.75 220 ALA A N 1
ATOM 1590 C CA . ALA A 1 220 ? 0.250 14.744 -19.772 1.00 51.75 220 ALA A CA 1
ATOM 1591 C C . ALA A 1 220 ? -0.047 13.380 -19.122 1.00 51.75 220 ALA A C 1
ATOM 1593 O O . ALA A 1 220 ? 0.364 12.345 -19.660 1.00 51.75 220 ALA A O 1
ATOM 1594 N N . CYS A 1 221 ? -0.764 13.375 -17.989 1.00 55.78 221 CYS A N 1
ATOM 1595 C CA . CYS A 1 221 ? -1.296 12.143 -17.409 1.00 55.78 221 CYS A CA 1
ATOM 1596 C C . CYS A 1 221 ? -1.899 11.309 -18.533 1.00 55.78 221 CYS A C 1
ATOM 1598 O O . CYS A 1 221 ? -2.739 11.828 -19.275 1.00 55.78 221 CYS A O 1
ATOM 1600 N N . ASP A 1 222 ? -1.481 10.048 -18.655 1.00 60.47 222 ASP A N 1
ATOM 1601 C CA . ASP A 1 222 ? -2.192 9.111 -19.515 1.00 60.47 222 ASP A CA 1
ATOM 1602 C C . ASP A 1 222 ? -3.686 9.236 -19.161 1.00 60.47 222 ASP A C 1
ATOM 1604 O O . ASP A 1 222 ? -4.029 9.081 -17.986 1.00 60.47 222 ASP A O 1
ATOM 1608 N N . PRO A 1 223 ? -4.574 9.587 -20.109 1.00 63.00 223 PRO A N 1
ATOM 1609 C CA . PRO A 1 223 ? -5.992 9.781 -19.820 1.00 63.00 223 PRO A CA 1
ATOM 1610 C C . PRO A 1 223 ? -6.654 8.543 -19.201 1.00 63.00 223 PRO A C 1
ATOM 1612 O O . PRO A 1 223 ? -7.718 8.653 -18.593 1.00 63.00 223 PRO A O 1
ATOM 1615 N N . ALA A 1 224 ? -6.038 7.365 -19.353 1.00 63.84 224 ALA A N 1
ATOM 1616 C CA . ALA A 1 224 ? -6.467 6.132 -18.711 1.00 63.84 224 ALA A CA 1
ATOM 1617 C C . ALA A 1 224 ? -6.110 6.056 -17.212 1.00 63.84 224 ALA A C 1
ATOM 1619 O O . ALA A 1 224 ? -6.693 5.242 -16.490 1.00 63.84 224 ALA A O 1
ATOM 1620 N N . LEU A 1 225 ? -5.183 6.885 -16.717 1.00 65.75 225 LEU A N 1
ATOM 1621 C CA . LEU A 1 225 ? -4.823 6.938 -15.302 1.00 65.75 225 LEU A CA 1
ATOM 1622 C C . LEU A 1 225 ? -5.958 7.565 -14.495 1.00 65.75 225 LEU A C 1
ATOM 1624 O O . LEU A 1 225 ? -6.328 8.723 -14.665 1.00 65.75 225 LEU A O 1
ATOM 1628 N N . LYS A 1 226 ? -6.462 6.797 -13.529 1.00 68.06 226 LYS A N 1
ATOM 1629 C CA . LYS A 1 226 ? -7.429 7.277 -12.528 1.00 68.06 226 LYS A CA 1
ATOM 1630 C C . LYS A 1 226 ? -6.764 8.101 -11.410 1.00 68.06 226 LYS A C 1
ATOM 1632 O O . LYS A 1 226 ? -7.456 8.661 -10.563 1.00 68.06 226 LYS A O 1
ATOM 1637 N N . GLY A 1 227 ? -5.432 8.151 -11.401 1.00 83.12 227 GLY A N 1
ATOM 1638 C CA . GLY A 1 227 ? -4.573 8.802 -10.414 1.00 83.12 227 GLY A CA 1
ATOM 1639 C C . GLY A 1 227 ? -3.234 8.069 -10.306 1.00 83.12 227 GLY A C 1
ATOM 1640 O O . GLY A 1 227 ? -3.138 6.908 -10.699 1.00 83.12 227 GLY A O 1
ATOM 1641 N N . GLY A 1 228 ? -2.207 8.739 -9.782 1.00 89.31 228 GLY A N 1
ATOM 1642 C CA . GLY A 1 228 ? -0.921 8.104 -9.492 1.00 89.31 228 GLY A CA 1
ATOM 1643 C C . GLY A 1 228 ? -0.990 7.354 -8.169 1.00 89.31 228 GLY A C 1
ATOM 1644 O O . GLY A 1 228 ? -1.961 7.497 -7.419 1.00 89.31 228 GLY A O 1
ATOM 1645 N N . LEU A 1 229 ? 0.049 6.588 -7.843 1.00 94.06 229 LEU A N 1
ATOM 1646 C CA . LEU A 1 229 ? 0.137 5.845 -6.588 1.00 94.06 229 LEU A CA 1
ATOM 1647 C C . LEU A 1 229 ? -0.200 6.728 -5.374 1.00 94.06 229 LEU A C 1
ATOM 1649 O O . LEU A 1 229 ? -0.999 6.327 -4.527 1.00 94.06 229 LEU A O 1
ATOM 1653 N N . TYR A 1 230 ? 0.376 7.931 -5.286 1.00 95.38 230 TYR A N 1
ATOM 1654 C CA . TYR A 1 230 ? 0.135 8.816 -4.142 1.00 95.38 230 TYR A CA 1
ATOM 1655 C C . TYR A 1 230 ? -1.320 9.289 -4.073 1.00 95.38 230 TYR A C 1
ATOM 1657 O O . TYR A 1 230 ? -1.914 9.272 -2.994 1.00 95.38 230 TYR A O 1
ATOM 1665 N N . GLN A 1 231 ? -1.915 9.653 -5.213 1.00 93.88 231 GLN A N 1
ATOM 1666 C CA . GLN A 1 231 ? -3.318 10.063 -5.286 1.00 93.88 231 GLN A CA 1
ATOM 1667 C C . GLN A 1 231 ? -4.256 8.914 -4.917 1.00 93.88 231 GLN A C 1
ATOM 1669 O O . GLN A 1 231 ? -5.191 9.106 -4.145 1.00 93.88 231 GLN A O 1
ATOM 1674 N N . LEU A 1 232 ? -4.009 7.712 -5.435 1.00 95.31 232 LEU A N 1
ATOM 1675 C CA . LEU A 1 232 ? -4.848 6.546 -5.175 1.00 95.31 232 LEU A CA 1
ATOM 1676 C C . LEU A 1 232 ? -4.742 6.094 -3.711 1.00 95.31 232 LEU A C 1
ATOM 1678 O O . LEU A 1 232 ? -5.761 5.771 -3.102 1.00 95.31 232 LEU A O 1
ATOM 1682 N N . ALA A 1 233 ? -3.552 6.147 -3.108 1.00 97.69 233 ALA A N 1
ATOM 1683 C CA . ALA A 1 233 ? -3.375 5.891 -1.678 1.00 97.69 233 ALA A CA 1
ATOM 1684 C C . ALA A 1 233 ? -4.117 6.928 -0.813 1.00 97.69 233 ALA A C 1
ATOM 1686 O O . ALA A 1 233 ? -4.820 6.557 0.128 1.00 97.69 233 ALA A O 1
ATOM 1687 N N . ALA A 1 234 ? -4.023 8.215 -1.162 1.00 97.75 234 ALA A N 1
ATOM 1688 C CA . ALA A 1 234 ? -4.758 9.287 -0.492 1.00 97.75 234 ALA A CA 1
ATOM 1689 C C . ALA A 1 234 ? -6.282 9.112 -0.623 1.00 97.75 234 ALA A C 1
ATOM 1691 O O . ALA A 1 234 ? -7.005 9.235 0.363 1.00 97.75 234 ALA A O 1
ATOM 1692 N N . GLN A 1 235 ? -6.779 8.755 -1.810 1.00 97.19 235 GLN A N 1
ATOM 1693 C CA . GLN A 1 235 ? -8.199 8.472 -2.033 1.00 97.19 235 GLN A CA 1
ATOM 1694 C C . GLN A 1 235 ? -8.688 7.271 -1.215 1.00 97.19 235 GLN A C 1
ATOM 1696 O O . GLN A 1 235 ? -9.784 7.326 -0.662 1.00 97.19 235 GLN A O 1
ATOM 1701 N N . ALA A 1 236 ? -7.896 6.197 -1.124 1.00 98.50 236 ALA A N 1
ATOM 1702 C CA . ALA A 1 236 ? -8.220 5.053 -0.274 1.00 98.50 236 ALA A CA 1
ATOM 1703 C C . ALA A 1 236 ? -8.300 5.472 1.203 1.00 98.50 236 ALA A C 1
ATOM 1705 O O . ALA A 1 236 ? -9.255 5.125 1.890 1.00 98.50 236 ALA A O 1
ATOM 1706 N N . ALA A 1 237 ? -7.347 6.275 1.678 1.00 98.69 237 ALA A N 1
ATOM 1707 C CA . ALA A 1 237 ? -7.353 6.774 3.048 1.00 98.69 237 ALA A CA 1
ATOM 1708 C C . ALA A 1 237 ? -8.563 7.672 3.345 1.00 98.69 237 ALA A C 1
ATOM 1710 O O . ALA A 1 237 ? -9.232 7.475 4.357 1.00 98.69 237 ALA A O 1
ATOM 1711 N N . ALA A 1 238 ? -8.888 8.604 2.446 1.00 98.62 238 ALA A N 1
ATOM 1712 C CA . ALA A 1 238 ? -10.065 9.458 2.576 1.00 98.62 238 ALA A CA 1
ATOM 1713 C C . ALA A 1 238 ? 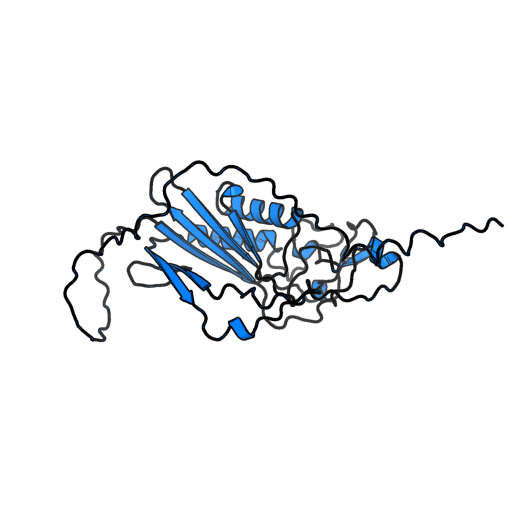-11.369 8.643 2.581 1.00 98.62 238 ALA A C 1
ATOM 1715 O O . ALA A 1 238 ? -12.256 8.908 3.390 1.00 98.62 238 ALA A O 1
ATOM 1716 N N . GLU A 1 239 ? -11.480 7.625 1.719 1.00 98.62 239 GLU A N 1
ATOM 1717 C CA . GLU A 1 239 ? -12.638 6.727 1.711 1.00 98.62 239 GLU A CA 1
ATOM 1718 C C . GLU A 1 239 ? -12.758 5.941 3.019 1.00 98.62 239 GLU A C 1
ATOM 1720 O O . GLU A 1 239 ? -13.848 5.880 3.582 1.00 98.62 239 GLU A O 1
ATOM 1725 N N . ALA A 1 240 ? -11.662 5.361 3.513 1.00 98.62 240 ALA A N 1
ATOM 1726 C CA . ALA A 1 240 ? -11.669 4.630 4.775 1.00 98.62 240 ALA A CA 1
ATOM 1727 C C . ALA A 1 240 ? -12.079 5.552 5.936 1.00 98.62 240 ALA A C 1
ATOM 1729 O O . ALA A 1 240 ? -12.964 5.203 6.710 1.00 98.62 240 ALA A O 1
ATOM 1730 N N . VAL A 1 241 ? -11.537 6.774 6.009 1.00 98.50 241 VAL A N 1
ATOM 1731 C CA . VAL A 1 241 ? -11.946 7.770 7.017 1.00 98.50 241 VAL A CA 1
ATOM 1732 C C . VAL A 1 241 ? -13.434 8.109 6.917 1.00 98.50 241 VAL A C 1
ATOM 1734 O O . VAL A 1 241 ? -14.118 8.157 7.939 1.00 98.50 241 VAL A O 1
ATOM 1737 N N . ALA A 1 242 ? -13.956 8.310 5.706 1.00 98.38 242 ALA A N 1
ATOM 1738 C CA . ALA A 1 242 ? -15.371 8.612 5.490 1.00 98.38 242 ALA A CA 1
ATOM 1739 C C . ALA A 1 242 ? -16.307 7.453 5.883 1.00 98.38 242 ALA A C 1
ATOM 1741 O O . ALA A 1 242 ? -17.491 7.683 6.124 1.00 98.38 242 ALA A O 1
ATOM 1742 N N . LYS A 1 243 ? -15.782 6.224 5.951 1.00 98.00 243 LYS A N 1
ATOM 1743 C CA . LYS A 1 243 ? -16.516 4.999 6.291 1.00 98.00 243 LYS A CA 1
ATOM 1744 C C . LYS A 1 243 ? -16.279 4.506 7.719 1.00 98.00 243 LYS A C 1
ATOM 1746 O O . LYS A 1 243 ? -16.776 3.440 8.054 1.00 98.00 243 LYS A O 1
ATOM 1751 N N . LEU A 1 244 ? -15.539 5.247 8.549 1.00 97.12 244 LEU A N 1
ATOM 1752 C CA . LEU A 1 244 ? -15.272 4.851 9.933 1.00 97.12 244 LEU A CA 1
ATOM 1753 C C . LEU A 1 244 ? -16.575 4.578 10.689 1.00 97.12 244 LEU A C 1
ATOM 1755 O O . LEU A 1 244 ? -17.387 5.483 10.901 1.00 97.12 244 LEU A O 1
ATOM 1759 N N . GLU A 1 245 ? -16.718 3.355 11.178 1.00 95.88 245 GLU A N 1
ATOM 1760 C CA . GLU A 1 245 ? -17.852 2.924 11.986 1.00 95.88 245 GLU A CA 1
ATOM 1761 C C . GLU A 1 245 ? -17.376 2.232 13.273 1.00 95.88 245 GLU A C 1
ATOM 1763 O O . GLU A 1 245 ? -16.218 1.806 13.336 1.00 95.88 245 GLU A O 1
ATOM 1768 N N . PRO A 1 246 ? -18.221 2.172 14.318 1.00 96.25 246 PRO A N 1
ATOM 1769 C CA . PRO A 1 246 ? -17.939 1.451 15.558 1.00 96.25 246 PRO A CA 1
ATOM 1770 C C . PRO A 1 246 ? -17.352 0.054 15.341 1.00 96.25 246 PRO A C 1
ATOM 1772 O O . PRO A 1 246 ? -17.915 -0.756 14.600 1.00 96.25 246 PRO A O 1
ATOM 1775 N N . ALA A 1 247 ? -16.232 -0.231 16.007 1.00 96.25 247 ALA A N 1
ATOM 1776 C CA . ALA A 1 247 ? -15.457 -1.444 15.785 1.00 96.25 247 ALA A CA 1
ATOM 1777 C C . ALA A 1 247 ? -15.005 -2.120 17.086 1.00 96.25 247 ALA A C 1
ATOM 1779 O O . ALA A 1 247 ? -14.517 -1.483 18.022 1.00 96.25 247 ALA A O 1
ATOM 1780 N N . TYR A 1 248 ? -15.109 -3.442 17.091 1.00 95.06 248 TYR A N 1
ATOM 1781 C CA . TYR A 1 248 ? -14.513 -4.349 18.060 1.00 95.06 248 TYR A CA 1
ATOM 1782 C C . TYR A 1 248 ? -13.247 -4.930 17.443 1.00 95.06 248 TYR A C 1
ATOM 1784 O O . TYR A 1 248 ? -13.247 -5.302 16.267 1.00 95.06 248 TYR A O 1
ATOM 1792 N N . LEU A 1 249 ? -12.168 -4.957 18.221 1.00 94.94 249 LEU A N 1
ATOM 1793 C CA . L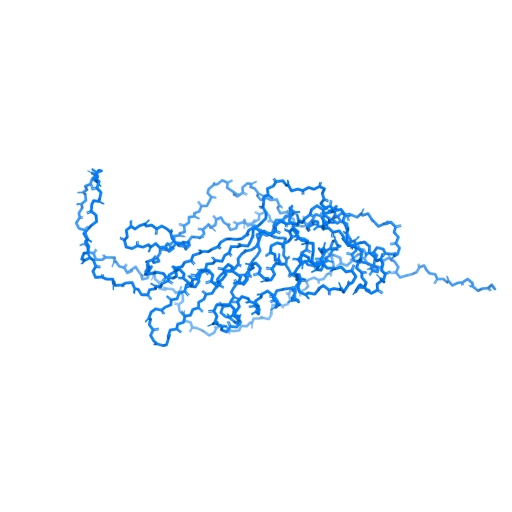EU A 1 249 ? -10.881 -5.470 17.774 1.00 94.94 249 LEU A CA 1
ATOM 1794 C C . LEU A 1 249 ? -10.642 -6.847 18.368 1.00 94.94 249 LEU A C 1
ATOM 1796 O O . LEU A 1 249 ? -10.656 -7.000 19.588 1.00 94.94 249 LEU A O 1
ATOM 1800 N N . ASP A 1 250 ? -10.341 -7.795 17.494 1.00 94.81 250 ASP A N 1
ATOM 1801 C CA . ASP A 1 250 ? -9.863 -9.115 17.860 1.00 94.81 250 ASP A CA 1
ATOM 1802 C C . ASP A 1 250 ? -8.402 -9.260 17.447 1.00 94.81 250 ASP A C 1
ATOM 1804 O O . ASP A 1 250 ? -7.979 -8.827 16.371 1.00 94.81 250 ASP A O 1
ATOM 1808 N N . PHE A 1 251 ? -7.628 -9.895 18.319 1.00 95.31 251 PHE A N 1
ATOM 1809 C CA . PHE A 1 251 ? -6.240 -10.245 18.076 1.00 95.31 251 PHE A CA 1
ATOM 1810 C C . PHE A 1 251 ? -6.090 -11.754 18.216 1.00 95.31 251 PHE A C 1
ATOM 1812 O O . PHE A 1 251 ? -6.476 -12.329 19.234 1.00 95.31 251 PHE A O 1
ATOM 1819 N N . ALA A 1 252 ? -5.522 -12.391 17.199 1.00 95.94 252 ALA A N 1
ATOM 1820 C CA . ALA A 1 252 ? -5.283 -13.823 17.188 1.00 95.94 252 ALA A CA 1
ATOM 1821 C C . ALA A 1 252 ? -3.876 -14.131 16.681 1.00 95.94 252 ALA A C 1
ATOM 1823 O O . ALA A 1 252 ? -3.331 -13.432 15.825 1.00 95.94 252 ALA A O 1
ATOM 1824 N N . GLN A 1 253 ? -3.304 -15.215 17.194 1.00 96.31 253 GLN A N 1
ATOM 1825 C CA . GLN A 1 253 ? -2.044 -15.761 16.716 1.00 96.31 253 GLN A CA 1
ATOM 1826 C C . GLN A 1 253 ? -2.206 -17.249 16.447 1.00 96.31 253 GLN A C 1
ATOM 1828 O O . GLN A 1 253 ? -2.911 -17.949 17.173 1.00 96.31 253 GLN A O 1
ATOM 1833 N N . ALA A 1 254 ? -1.546 -17.722 15.399 1.00 93.44 254 ALA A N 1
ATOM 1834 C CA . ALA A 1 254 ? -1.497 -19.130 15.051 1.00 93.44 254 ALA A CA 1
ATOM 1835 C C . ALA A 1 254 ? -0.089 -19.504 14.595 1.00 93.44 254 ALA A C 1
ATOM 1837 O O . ALA A 1 254 ? 0.607 -18.708 13.966 1.00 93.44 254 ALA A O 1
ATOM 1838 N N . VAL A 1 255 ? 0.315 -20.735 14.888 1.00 90.50 255 VAL A N 1
ATOM 1839 C CA . VAL A 1 255 ? 1.531 -21.327 14.330 1.00 90.50 255 VAL A CA 1
ATOM 1840 C C . VAL A 1 255 ? 1.167 -21.947 12.988 1.00 90.50 255 VAL A C 1
ATOM 1842 O O . VAL A 1 255 ? 0.268 -22.783 12.910 1.00 90.50 255 VAL A O 1
ATOM 1845 N N . LEU A 1 256 ? 1.860 -21.544 11.927 1.00 85.50 256 LEU A N 1
ATOM 1846 C CA . LEU A 1 256 ? 1.695 -22.134 10.607 1.00 85.50 256 LEU A CA 1
ATOM 1847 C C . LEU A 1 256 ? 2.468 -23.455 10.527 1.00 85.50 256 LEU A C 1
ATOM 1849 O O . LEU A 1 256 ? 3.669 -23.504 10.243 1.00 85.50 256 LEU A O 1
ATOM 1853 N N . GLU A 1 257 ? 1.772 -24.552 10.818 1.00 81.25 257 GLU A N 1
ATOM 1854 C CA . GLU A 1 257 ? 2.347 -25.893 10.757 1.00 81.25 257 GLU A CA 1
ATOM 1855 C C . GLU A 1 257 ? 2.719 -26.280 9.319 1.00 81.25 257 GLU A C 1
ATOM 1857 O O . GLU A 1 257 ? 1.951 -26.114 8.376 1.00 81.25 257 GLU A O 1
ATOM 1862 N N . GLY A 1 258 ? 3.918 -26.837 9.136 1.00 72.81 258 GLY A N 1
ATOM 1863 C CA . GLY A 1 258 ? 4.396 -27.298 7.830 1.00 72.81 258 GLY A CA 1
ATOM 1864 C C . GLY A 1 258 ? 5.076 -26.233 6.962 1.00 72.81 258 GLY A C 1
ATOM 1865 O O . GLY A 1 258 ? 5.827 -26.627 6.067 1.00 72.81 258 GLY A O 1
ATOM 1866 N N . GLU A 1 259 ? 4.920 -24.942 7.278 1.00 67.12 259 GLU A N 1
ATOM 1867 C CA . GLU A 1 259 ? 5.557 -23.811 6.575 1.00 67.12 259 GLU A CA 1
ATOM 1868 C C . GLU A 1 259 ? 7.064 -23.699 6.841 1.00 67.12 259 GLU A C 1
ATOM 1870 O O . GLU A 1 259 ? 7.812 -23.161 6.026 1.00 67.12 259 GLU A O 1
ATOM 1875 N N . ALA A 1 260 ? 7.560 -24.316 7.921 1.00 59.09 260 ALA A N 1
ATOM 1876 C CA . ALA A 1 260 ? 8.996 -24.424 8.194 1.00 59.09 260 ALA A CA 1
ATOM 1877 C C . ALA A 1 260 ? 9.787 -25.077 7.037 1.00 59.09 260 ALA A C 1
ATOM 1879 O O . ALA A 1 260 ? 10.997 -24.889 6.936 1.00 59.09 260 ALA A O 1
ATOM 1880 N N . ARG A 1 261 ? 9.110 -25.821 6.147 1.00 54.88 261 ARG A N 1
ATOM 1881 C CA . ARG A 1 261 ? 9.693 -26.452 4.951 1.00 54.88 261 ARG A CA 1
ATOM 1882 C C . ARG A 1 261 ? 9.785 -25.530 3.732 1.00 54.88 261 ARG A C 1
ATOM 1884 O O . ARG A 1 261 ? 10.507 -25.872 2.802 1.00 54.88 261 ARG A O 1
ATOM 1891 N N . LEU A 1 262 ? 9.093 -24.387 3.718 1.00 59.62 262 LEU A N 1
ATOM 1892 C CA . LEU A 1 262 ? 9.254 -23.360 2.673 1.00 59.62 262 LEU A CA 1
ATOM 1893 C C . LEU A 1 262 ? 10.482 -22.475 2.908 1.00 59.62 262 LEU A C 1
ATOM 1895 O O . LEU A 1 262 ? 10.791 -21.584 2.116 1.00 59.62 262 LEU A O 1
ATOM 1899 N N . ASN A 1 263 ? 11.203 -22.748 3.990 1.00 58.75 263 ASN A N 1
ATOM 1900 C CA . ASN A 1 263 ? 12.475 -22.144 4.288 1.00 58.75 263 ASN A CA 1
ATOM 1901 C C . ASN A 1 263 ? 13.499 -22.435 3.177 1.00 58.75 263 ASN A C 1
ATOM 1903 O O . ASN A 1 263 ? 14.030 -23.536 3.059 1.00 58.75 263 ASN A O 1
ATOM 1907 N N . ASN A 1 264 ? 13.795 -21.412 2.381 1.00 60.84 264 ASN A N 1
ATOM 1908 C CA . ASN A 1 264 ? 14.919 -21.394 1.458 1.00 60.84 264 ASN A CA 1
ATOM 1909 C C . ASN A 1 264 ? 15.872 -20.275 1.895 1.00 60.84 264 ASN A C 1
ATOM 1911 O O . ASN A 1 264 ? 15.990 -19.249 1.220 1.00 60.84 264 ASN A O 1
ATOM 1915 N N . PHE A 1 265 ? 16.502 -20.425 3.069 1.00 63.94 265 PHE A N 1
ATOM 1916 C CA . PHE A 1 265 ? 17.590 -19.539 3.482 1.00 63.94 265 PHE A CA 1
ATOM 1917 C C . PHE A 1 265 ? 18.727 -19.634 2.457 1.00 63.94 265 PHE A C 1
ATOM 1919 O O . PHE A 1 265 ? 19.581 -20.513 2.516 1.00 63.94 265 PHE A O 1
ATOM 1926 N N . ARG A 1 266 ? 18.766 -18.690 1.515 1.00 62.31 266 ARG A N 1
ATOM 1927 C CA . ARG A 1 266 ? 19.885 -18.530 0.583 1.00 62.31 266 ARG A CA 1
ATOM 1928 C C . ARG A 1 266 ? 21.029 -17.818 1.307 1.00 62.31 266 ARG A C 1
ATOM 1930 O O . ARG A 1 266 ? 21.142 -16.597 1.238 1.00 62.31 266 ARG A O 1
ATOM 1937 N N . ARG A 1 267 ? 21.831 -18.568 2.067 1.00 65.88 267 ARG A N 1
ATOM 1938 C CA . ARG A 1 267 ? 23.007 -18.064 2.800 1.00 65.88 267 ARG A CA 1
ATOM 1939 C C . ARG A 1 267 ? 24.268 -18.808 2.375 1.00 65.88 267 ARG A C 1
ATOM 1941 O O . ARG A 1 267 ? 24.206 -19.982 2.033 1.00 65.88 267 ARG A O 1
ATOM 1948 N N . CYS A 1 268 ? 25.404 -18.114 2.428 1.00 65.38 268 CYS A N 1
ATOM 1949 C CA . CYS A 1 268 ? 26.717 -18.716 2.182 1.00 65.38 268 CYS A CA 1
ATOM 1950 C C . CYS A 1 268 ? 27.163 -19.643 3.326 1.00 65.38 268 CYS A C 1
ATOM 1952 O O . CYS A 1 268 ? 27.930 -20.565 3.079 1.00 65.38 268 CYS A O 1
ATOM 1954 N N . ASP A 1 269 ? 26.671 -19.402 4.546 1.00 69.25 269 ASP A N 1
ATOM 1955 C CA . ASP A 1 269 ? 26.897 -20.237 5.728 1.00 69.25 269 ASP A CA 1
ATOM 1956 C C . ASP A 1 269 ? 25.533 -20.700 6.280 1.00 69.25 269 ASP A C 1
ATOM 1958 O O . ASP A 1 269 ? 24.811 -19.901 6.898 1.00 69.25 269 ASP A O 1
ATOM 1962 N N . PRO A 1 270 ? 25.089 -21.922 5.939 1.00 67.12 270 PRO A N 1
ATOM 1963 C CA . PRO A 1 270 ? 23.823 -22.456 6.414 1.00 67.12 270 PRO A CA 1
ATOM 1964 C C . PRO A 1 270 ? 23.937 -22.820 7.900 1.00 67.12 270 PRO A C 1
ATOM 1966 O O . PRO A 1 270 ? 24.612 -23.769 8.284 1.00 67.12 270 PRO A O 1
ATOM 1969 N N . ASP A 1 271 ? 23.245 -22.052 8.737 1.00 72.56 271 ASP A N 1
ATOM 1970 C CA . ASP A 1 271 ? 23.039 -22.364 10.150 1.00 72.56 271 ASP A CA 1
ATOM 1971 C C . ASP A 1 271 ? 21.662 -23.015 10.313 1.00 72.56 271 ASP A C 1
ATOM 1973 O O . ASP A 1 271 ? 20.643 -22.324 10.426 1.00 72.56 271 ASP A O 1
ATOM 1977 N N . ASP A 1 272 ? 21.649 -24.348 10.309 1.00 73.12 272 ASP A N 1
ATOM 1978 C CA . ASP A 1 272 ? 20.439 -25.170 10.421 1.00 73.12 272 ASP A CA 1
ATOM 1979 C C . ASP A 1 272 ? 19.739 -25.036 11.786 1.00 73.12 272 ASP A C 1
ATOM 1981 O O . ASP A 1 272 ? 18.609 -25.496 11.950 1.00 73.12 272 ASP A O 1
ATOM 1985 N N . SER A 1 273 ? 20.369 -24.385 12.775 1.00 76.12 273 SER A N 1
ATOM 1986 C CA . SER A 1 273 ? 19.721 -24.085 14.058 1.00 76.12 273 SER A CA 1
ATOM 1987 C C . SER A 1 273 ? 18.736 -22.913 13.972 1.00 76.12 273 SER A C 1
ATOM 1989 O O . SER A 1 273 ? 17.912 -22.720 14.869 1.00 76.12 273 SER A O 1
ATOM 1991 N N . ARG A 1 274 ? 18.786 -22.125 12.890 1.00 73.44 274 ARG A N 1
ATOM 1992 C CA . ARG A 1 274 ? 17.890 -20.985 12.687 1.00 73.44 274 ARG A CA 1
ATOM 1993 C C . ARG A 1 274 ? 16.620 -21.433 11.990 1.00 73.44 274 ARG A C 1
ATOM 1995 O O . ARG A 1 274 ? 16.633 -21.831 10.829 1.00 73.44 274 ARG A O 1
ATOM 2002 N N . MET A 1 275 ? 15.509 -21.265 12.687 1.00 74.19 275 MET A N 1
ATOM 2003 C CA . MET A 1 275 ? 14.179 -21.570 12.176 1.00 74.19 275 MET A CA 1
ATOM 2004 C C . MET A 1 275 ? 13.476 -20.288 11.708 1.00 74.19 275 MET A C 1
ATOM 2006 O O . MET A 1 275 ? 13.713 -19.225 12.290 1.00 74.19 275 MET A O 1
ATOM 2010 N N . PRO A 1 276 ? 12.632 -20.349 10.661 1.00 78.69 276 PRO A N 1
ATOM 2011 C CA . PRO A 1 276 ? 11.734 -19.244 10.345 1.00 78.69 276 PRO A CA 1
ATOM 2012 C C . PRO A 1 276 ? 10.758 -19.032 11.505 1.00 78.69 276 PRO A C 1
ATOM 2014 O O . PRO A 1 276 ? 10.409 -19.991 12.193 1.00 78.69 276 PRO A O 1
ATOM 2017 N N . ASP A 1 277 ? 10.303 -17.796 11.700 1.00 83.81 277 ASP A N 1
ATOM 2018 C CA . ASP A 1 277 ? 9.191 -17.521 12.609 1.00 83.81 277 ASP A CA 1
ATOM 2019 C C . ASP A 1 277 ? 7.902 -18.078 11.982 1.00 83.81 277 ASP A C 1
ATOM 2021 O O . ASP A 1 277 ? 7.495 -17.599 10.919 1.00 83.81 277 ASP A O 1
ATOM 2025 N N . PRO A 1 278 ? 7.271 -19.109 12.574 1.00 85.44 278 PRO A N 1
ATOM 2026 C CA . PRO A 1 278 ? 6.064 -19.705 12.019 1.00 85.44 278 PRO A CA 1
ATOM 2027 C C . PRO A 1 278 ? 4.801 -18.947 12.449 1.00 85.44 278 PRO A C 1
ATOM 2029 O O . PRO A 1 278 ? 3.693 -19.390 12.148 1.00 85.44 278 PRO A O 1
ATOM 2032 N N . THR A 1 279 ? 4.936 -17.863 13.214 1.00 90.06 279 THR A N 1
ATOM 2033 C CA . THR A 1 279 ? 3.809 -17.183 13.843 1.00 90.06 279 THR A CA 1
ATOM 2034 C C . THR A 1 279 ? 3.102 -16.280 12.844 1.00 90.06 279 THR A C 1
ATOM 2036 O O . THR A 1 279 ? 3.632 -15.261 12.405 1.00 90.06 279 THR A O 1
ATOM 2039 N N . LEU A 1 280 ? 1.850 -16.605 12.540 1.00 92.31 280 LEU A N 1
ATOM 2040 C CA . LEU A 1 280 ? 0.926 -15.678 11.908 1.00 92.31 280 LEU A CA 1
ATOM 2041 C C . LEU A 1 280 ? 0.198 -14.892 12.994 1.00 92.31 280 LEU A C 1
ATOM 2043 O O . LEU A 1 280 ? -0.361 -15.473 13.922 1.00 92.31 280 LEU A O 1
ATOM 2047 N N . THR A 1 281 ? 0.171 -13.571 12.850 1.00 95.69 281 THR A N 1
ATOM 2048 C CA . THR A 1 281 ? -0.610 -12.679 13.709 1.00 95.69 281 THR A CA 1
ATOM 2049 C C . THR A 1 281 ? -1.703 -12.011 12.886 1.00 95.69 281 THR A C 1
ATOM 2051 O O . THR A 1 281 ? -1.429 -11.482 11.809 1.00 95.69 281 THR A O 1
ATOM 2054 N N . LEU A 1 282 ? -2.930 -12.020 13.404 1.00 95.75 282 LEU A N 1
ATOM 2055 C CA . LEU A 1 282 ? -4.093 -11.372 12.814 1.00 95.75 282 LEU A CA 1
ATOM 2056 C C . LEU A 1 282 ? -4.647 -10.334 13.790 1.00 95.75 282 LEU A C 1
ATOM 2058 O O . LEU A 1 282 ? -4.968 -10.654 14.933 1.00 95.75 282 LEU A O 1
ATOM 2062 N N . LEU A 1 283 ? -4.790 -9.106 13.305 1.00 95.75 283 LEU A N 1
ATOM 2063 C CA . LEU A 1 283 ? -5.633 -8.081 13.906 1.00 95.75 283 LEU A CA 1
ATOM 2064 C C . LEU A 1 283 ? -6.859 -7.945 13.008 1.00 95.75 283 LEU A C 1
ATOM 2066 O O . LEU A 1 283 ? -6.694 -7.716 11.813 1.00 95.75 283 LEU A O 1
ATOM 2070 N N . GLN A 1 284 ? -8.053 -8.090 13.570 1.00 96.88 284 GLN A N 1
ATOM 2071 C CA . GLN A 1 284 ? -9.307 -7.961 12.836 1.00 96.88 284 GLN A CA 1
ATOM 2072 C C . GLN A 1 284 ? -10.197 -6.927 13.516 1.00 96.88 284 GLN A C 1
ATOM 2074 O O . GLN A 1 284 ? -10.391 -6.971 14.730 1.00 96.88 284 GLN A O 1
ATOM 2079 N N . ALA A 1 285 ? -10.777 -6.026 12.730 1.00 97.06 285 ALA A N 1
ATOM 2080 C CA . ALA A 1 285 ? -11.839 -5.144 13.185 1.00 97.06 285 ALA A CA 1
ATOM 2081 C C . ALA A 1 285 ? -13.194 -5.636 12.676 1.00 97.06 285 ALA A C 1
ATOM 2083 O O . ALA A 1 285 ? -13.352 -5.949 11.495 1.00 97.06 285 ALA A O 1
ATOM 2084 N N . SER A 1 286 ? -14.198 -5.666 13.549 1.00 96.69 286 SER A N 1
ATOM 2085 C CA . SER A 1 286 ? -15.559 -6.045 13.173 1.00 96.69 286 SER A CA 1
ATOM 2086 C C . SER A 1 286 ? -16.622 -5.183 13.850 1.00 96.69 286 SER A C 1
ATOM 2088 O O . SER A 1 286 ? -16.404 -4.604 14.910 1.00 96.69 286 SER A O 1
ATOM 2090 N N . THR A 1 287 ? -17.795 -5.072 13.231 1.00 94.88 287 THR A N 1
ATOM 2091 C CA . THR A 1 287 ? -18.960 -4.430 13.865 1.00 94.88 287 THR A CA 1
ATOM 2092 C C . THR A 1 287 ? -19.522 -5.306 14.990 1.00 94.88 287 THR A C 1
ATOM 2094 O O . THR A 1 287 ? -19.266 -6.507 15.037 1.00 94.88 287 THR A O 1
ATOM 2097 N N . ALA A 1 288 ? -20.420 -4.762 15.824 1.00 90.50 288 ALA A N 1
ATOM 2098 C CA . ALA A 1 288 ? -21.162 -5.538 16.836 1.00 90.50 288 ALA A CA 1
ATOM 2099 C C . ALA A 1 288 ? -21.924 -6.759 16.267 1.00 90.50 288 ALA A C 1
ATOM 2101 O O . ALA A 1 288 ? -22.326 -7.653 17.007 1.00 90.50 288 ALA A O 1
ATOM 2102 N N . ARG A 1 289 ? -22.166 -6.779 14.948 1.00 90.31 289 ARG A N 1
ATOM 2103 C CA . ARG A 1 289 ? -22.848 -7.862 14.224 1.00 90.31 289 ARG A CA 1
ATOM 2104 C C . ARG A 1 289 ? -21.880 -8.854 13.565 1.00 90.31 289 ARG A C 1
ATOM 2106 O O . ARG A 1 289 ? -22.333 -9.715 12.818 1.00 90.31 289 ARG A O 1
ATOM 2113 N N . GLY A 1 290 ? -20.574 -8.727 13.801 1.00 90.94 290 GLY A N 1
ATOM 2114 C CA . GLY A 1 290 ? -19.541 -9.607 13.248 1.00 90.94 290 GLY A CA 1
ATOM 2115 C C . GLY A 1 290 ? -19.180 -9.334 11.784 1.00 90.94 290 GLY A C 1
ATOM 2116 O O . GLY A 1 290 ? -18.496 -10.141 11.162 1.00 90.94 290 GLY A O 1
ATOM 2117 N N . VAL A 1 291 ? -19.628 -8.214 11.204 1.00 94.94 291 VAL A N 1
ATOM 2118 C CA . VAL A 1 291 ? -19.194 -7.809 9.853 1.00 94.94 291 VAL A CA 1
ATOM 2119 C C . VAL A 1 291 ? -17.752 -7.317 9.928 1.00 94.94 291 VAL A C 1
ATOM 2121 O O . VAL A 1 291 ? -17.488 -6.377 10.674 1.00 94.94 291 VAL A O 1
ATOM 2124 N N . VAL A 1 292 ? -16.849 -7.934 9.163 1.00 96.19 292 VAL A N 1
ATOM 2125 C CA . VAL A 1 292 ? -15.423 -7.574 9.107 1.00 96.19 292 VAL A CA 1
ATOM 2126 C C . VAL A 1 292 ? -15.228 -6.246 8.372 1.00 96.19 292 VAL A C 1
ATOM 2128 O O . VAL A 1 292 ? -15.740 -6.057 7.268 1.00 96.19 292 VAL A O 1
ATOM 2131 N N . LEU A 1 293 ? -14.471 -5.344 8.993 1.00 96.38 293 LEU A N 1
ATOM 2132 C CA . LEU A 1 293 ? -14.167 -3.992 8.516 1.00 96.38 293 LEU A CA 1
ATOM 2133 C C . LEU A 1 293 ? -12.746 -3.871 7.961 1.00 96.38 293 LEU A C 1
ATOM 2135 O O . LEU A 1 293 ? -12.477 -2.977 7.153 1.00 96.38 293 LEU A O 1
ATOM 2139 N N . GLY A 1 294 ? -11.845 -4.756 8.387 1.00 90.81 294 GLY A N 1
ATOM 2140 C CA . GLY A 1 294 ? -10.439 -4.790 8.003 1.00 90.81 294 GLY A CA 1
ATOM 2141 C C . GLY A 1 294 ? -9.633 -5.737 8.869 1.00 90.81 294 GLY A C 1
ATOM 2142 O O . GLY A 1 294 ? -10.127 -6.093 9.966 1.00 90.81 294 GLY A O 1
#